Protein AF-0000000075456939 (afdb_homodimer)

Organism: Phanerochaete carnosa (strain HHB-10118-sp) (NCBI:txid650164)

Structure (mmCIF, N/CA/C/O backbone):
data_AF-0000000075456939-model_v1
#
loop_
_entity.id
_entity.type
_entity.pdbx_description
1 polymer 'Uncharacterized protein'
#
loop_
_atom_site.group_PDB
_atom_site.id
_atom_site.type_symbol
_atom_site.label_atom_id
_atom_site.label_alt_id
_atom_site.label_comp_id
_atom_site.label_asym_id
_atom_site.label_entity_id
_atom_site.label_seq_id
_atom_site.pdbx_PDB_ins_code
_atom_site.Cartn_x
_atom_site.Cartn_y
_atom_site.Cartn_z
_atom_site.occupancy
_atom_site.B_iso_or_equiv
_atom_site.auth_seq_id
_atom_site.auth_comp_id
_atom_site.auth_asym_id
_atom_site.auth_atom_id
_atom_site.pdbx_PDB_model_num
ATOM 1 N N . MET A 1 1 ? -38.062 -68.875 -75 1 32.84 1 MET A N 1
ATOM 2 C CA . MET A 1 1 ? -38.188 -68.875 -73.562 1 32.84 1 MET A CA 1
ATOM 3 C C . MET A 1 1 ? -37.281 -67.812 -72.938 1 32.84 1 MET A C 1
ATOM 5 O O . MET A 1 1 ? -36.031 -67.875 -73.062 1 32.84 1 MET A O 1
ATOM 9 N N . MET A 1 2 ? -37.656 -66.5 -73 1 36.53 2 MET A N 1
ATOM 10 C CA . MET A 1 2 ? -37.031 -65.188 -72.688 1 36.53 2 MET A CA 1
ATOM 11 C C . MET A 1 2 ? -36.688 -65.125 -71.188 1 36.53 2 MET A C 1
ATOM 13 O O . MET A 1 2 ? -37.531 -65.312 -70.312 1 36.53 2 MET A O 1
ATOM 17 N N . PHE A 1 3 ? -35.438 -65.562 -70.75 1 39.38 3 PHE A N 1
ATOM 18 C CA . PHE A 1 3 ? -34.812 -65.562 -69.438 1 39.38 3 PHE A CA 1
ATOM 19 C C . PHE A 1 3 ? -34.75 -64.125 -68.812 1 39.38 3 PHE A C 1
ATOM 21 O O . PHE A 1 3 ? -34.188 -63.25 -69.438 1 39.38 3 PHE A O 1
ATOM 28 N N . THR A 1 4 ? -35.812 -63.594 -68.188 1 45.34 4 THR A N 1
ATOM 29 C CA . THR A 1 4 ? -35.969 -62.344 -67.438 1 45.34 4 THR A CA 1
ATOM 30 C C . THR A 1 4 ? -34.906 -62.281 -66.312 1 45.34 4 THR A C 1
ATOM 32 O O . THR A 1 4 ? -34.875 -63.156 -65.438 1 45.34 4 THR A O 1
ATOM 35 N N . LYS A 1 5 ? -33.719 -61.625 -66.5 1 43.25 5 LYS A N 1
ATOM 36 C CA . LYS A 1 5 ? -32.625 -61.344 -65.562 1 43.25 5 LYS A CA 1
ATOM 37 C C . LYS A 1 5 ? -33.094 -60.5 -64.375 1 43.25 5 LYS A C 1
ATOM 39 O O . LYS A 1 5 ? -33.656 -59.406 -64.562 1 43.25 5 LYS A O 1
ATOM 44 N N . ALA A 1 6 ? -33.625 -61.094 -63.281 1 40.34 6 ALA A N 1
ATOM 45 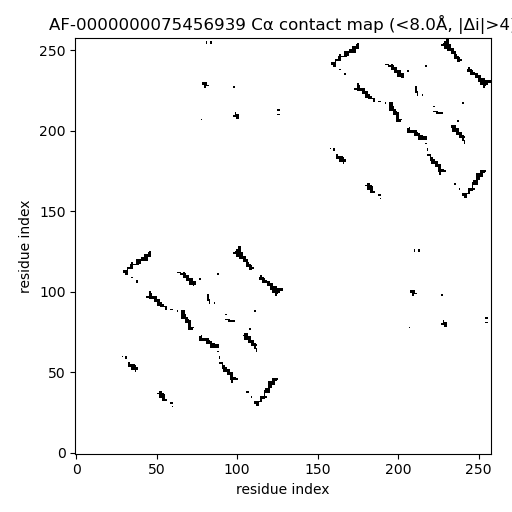C CA . ALA A 1 6 ? -33.969 -60.406 -62.031 1 40.34 6 ALA A CA 1
ATOM 46 C C . ALA A 1 6 ? -32.75 -59.688 -61.438 1 40.34 6 ALA A C 1
ATOM 48 O O . ALA A 1 6 ? -31.719 -60.312 -61.219 1 40.34 6 ALA A O 1
ATOM 49 N N . VAL A 1 7 ? -32.438 -58.406 -61.781 1 40.69 7 VAL A N 1
ATOM 50 C CA . VAL A 1 7 ? -31.391 -57.594 -61.188 1 40.69 7 VAL A CA 1
ATOM 51 C C . VAL A 1 7 ? -31.641 -57.438 -59.688 1 40.69 7 VAL A C 1
ATOM 53 O O . VAL A 1 7 ? -32.719 -57 -59.25 1 40.69 7 VAL A O 1
ATOM 56 N N . ALA A 1 8 ? -31.141 -58.375 -58.812 1 39.81 8 ALA A N 1
ATOM 57 C CA . ALA A 1 8 ? -31.203 -58.281 -57.344 1 39.81 8 ALA A CA 1
ATOM 58 C C . ALA A 1 8 ? -30.531 -57 -56.844 1 39.81 8 ALA A C 1
ATOM 60 O O . ALA A 1 8 ? -29.375 -56.719 -57.188 1 39.81 8 ALA A O 1
ATOM 61 N N . ALA A 1 9 ? -31.281 -55.844 -56.719 1 41.09 9 ALA A N 1
ATOM 62 C CA . ALA A 1 9 ? -30.797 -54.594 -56.125 1 41.09 9 ALA A CA 1
ATOM 63 C C . ALA A 1 9 ? -30.234 -54.844 -54.719 1 41.09 9 ALA A C 1
ATOM 65 O O . ALA A 1 9 ? -30.922 -55.406 -53.875 1 41.09 9 ALA A O 1
ATOM 66 N N . LEU A 1 10 ? -28.922 -55.062 -54.625 1 40.72 10 LEU A N 1
ATOM 67 C CA . LEU A 1 10 ? -28.219 -55.125 -53.344 1 40.72 10 LEU A CA 1
ATOM 68 C C . LEU A 1 10 ? -28.422 -53.844 -52.562 1 40.72 10 LEU A C 1
ATOM 70 O O . LEU A 1 10 ? -28.078 -52.75 -53.062 1 40.72 10 LEU A O 1
ATOM 74 N N . PHE A 1 11 ? -29.469 -53.719 -51.688 1 42.75 11 PHE A N 1
ATOM 75 C CA . PHE A 1 11 ? -29.656 -52.594 -50.75 1 42.75 11 PHE A CA 1
ATOM 76 C C . PHE A 1 11 ? -28.469 -52.5 -49.812 1 42.75 11 PHE A C 1
ATOM 78 O O . PHE A 1 11 ? -28.156 -53.438 -49.094 1 42.75 11 PHE A O 1
ATOM 85 N N . LEU A 1 12 ? -27.406 -51.781 -50.156 1 48.34 12 LEU A N 1
ATOM 86 C CA . LEU A 1 12 ? -26.344 -51.438 -49.219 1 48.34 12 LEU A CA 1
ATOM 87 C C . LEU A 1 12 ? -26.906 -50.625 -48.062 1 48.34 12 LEU A C 1
ATOM 89 O O . LEU A 1 12 ? -27.469 -49.531 -48.25 1 48.34 12 LEU A O 1
ATOM 93 N N . SER A 1 13 ? -27.359 -51.188 -46.938 1 45.66 13 SER A N 1
ATOM 94 C CA . SER A 1 13 ? -27.719 -50.5 -45.688 1 45.66 13 SER A CA 1
ATOM 95 C C . SER A 1 13 ? -26.531 -49.688 -45.156 1 45.66 13 SER A C 1
ATOM 97 O O . SER A 1 13 ? -25.438 -50.219 -45 1 45.66 13 SER A O 1
ATOM 99 N N . ALA A 1 14 ? -26.469 -48.375 -45.5 1 49.97 14 ALA A N 1
ATOM 100 C CA . ALA A 1 14 ? -25.531 -47.469 -44.844 1 49.97 14 ALA A CA 1
ATOM 101 C C . ALA A 1 14 ? -25.672 -47.5 -43.344 1 49.97 14 ALA A C 1
ATOM 103 O O . ALA A 1 14 ? -26.734 -47.219 -42.781 1 49.97 14 ALA A O 1
ATOM 104 N N . LEU A 1 15 ? -24.859 -48.344 -42.656 1 48.66 15 LEU A N 1
ATOM 105 C CA . LEU A 1 15 ? -24.734 -48.281 -41.219 1 48.66 15 LEU A CA 1
ATOM 106 C C . LEU A 1 15 ? -24.328 -46.875 -40.781 1 48.66 15 LEU A C 1
ATOM 108 O O . LEU A 1 15 ? -23.266 -46.375 -41.188 1 48.66 15 LEU A O 1
ATOM 112 N N . ALA A 1 16 ? -25.281 -46 -40.375 1 53.16 16 ALA A N 1
ATOM 113 C CA . ALA A 1 16 ? -25 -44.75 -39.688 1 53.16 16 ALA A CA 1
ATOM 114 C C . ALA A 1 16 ? -24.062 -45 -38.5 1 53.16 16 ALA A C 1
ATOM 116 O O . ALA A 1 16 ? -24.422 -45.688 -37.562 1 53.16 16 ALA A O 1
ATOM 117 N N . GLN A 1 17 ? -22.719 -44.938 -38.719 1 53.34 17 GLN A N 1
ATOM 118 C CA . GLN A 1 17 ? -21.828 -44.906 -37.562 1 53.34 17 GLN A CA 1
ATOM 119 C C . GLN A 1 17 ? -22.125 -43.719 -36.656 1 53.34 17 GLN A C 1
ATOM 121 O O . GLN A 1 17 ? -22.078 -42.562 -37.094 1 53.34 17 GLN A O 1
ATOM 126 N N . THR A 1 18 ? -23.016 -43.781 -35.688 1 56.06 18 THR A N 1
ATOM 127 C CA . THR A 1 18 ? -23.062 -42.781 -34.625 1 56.06 18 THR A CA 1
ATOM 128 C C . THR A 1 18 ? -21.672 -42.594 -34 1 56.06 18 THR A C 1
ATOM 130 O O . THR A 1 18 ? -21.125 -43.531 -33.406 1 56.06 18 THR A O 1
ATOM 133 N N . GLY A 1 19 ? -20.875 -41.812 -34.625 1 53.62 19 GLY A N 1
ATOM 134 C CA . GLY A 1 19 ? -19.672 -41.438 -33.906 1 53.62 19 GLY A CA 1
ATOM 135 C C . GLY A 1 19 ? -19.938 -40.969 -32.5 1 53.62 19 GLY A C 1
ATOM 136 O O . GLY A 1 19 ? -20.672 -40.031 -32.25 1 53.62 19 GLY A O 1
ATOM 137 N N . MET A 1 20 ? -19.938 -41.906 -31.531 1 52.22 20 MET A N 1
ATOM 138 C CA . MET A 1 20 ? -19.828 -41.406 -30.156 1 52.22 20 MET A CA 1
ATOM 139 C C . MET A 1 20 ? -18.703 -40.406 -30.031 1 52.22 20 MET A C 1
ATOM 141 O O . MET A 1 20 ? -17.547 -40.719 -30.266 1 52.22 20 MET A O 1
ATOM 145 N N . THR A 1 21 ? -19.031 -39.156 -30.156 1 59.66 21 THR A N 1
ATOM 146 C CA . THR A 1 21 ? -18.062 -38.156 -29.75 1 59.66 21 THR A CA 1
ATOM 147 C C . THR A 1 21 ? -17.531 -38.438 -28.344 1 59.66 21 THR A C 1
ATOM 149 O O . THR A 1 21 ? -18.297 -38.531 -27.391 1 59.66 21 THR A O 1
ATOM 152 N N . TYR A 1 22 ? -16.469 -39.188 -28.203 1 49.81 22 TYR A N 1
ATOM 153 C CA . TYR A 1 22 ? -15.75 -39.188 -26.938 1 49.81 22 TYR A CA 1
ATOM 154 C C . TYR A 1 22 ? -15.648 -37.75 -26.391 1 49.81 22 TYR A C 1
ATOM 156 O O . TYR A 1 22 ? -15.039 -36.875 -27.016 1 49.81 22 TYR A O 1
ATOM 164 N N . ALA A 1 23 ? -16.594 -37.344 -25.625 1 52.75 23 ALA A N 1
ATOM 165 C CA . ALA A 1 23 ? -16.297 -36.125 -24.844 1 52.75 23 ALA A CA 1
ATOM 166 C C . ALA A 1 23 ? -14.906 -36.188 -24.234 1 52.75 23 ALA A C 1
ATOM 168 O O . ALA A 1 23 ? -14.57 -37.156 -23.531 1 52.75 23 ALA A O 1
ATOM 169 N N . ALA A 1 24 ? -13.938 -35.562 -24.812 1 53.34 24 ALA A N 1
ATOM 170 C CA . ALA A 1 24 ? -12.664 -35.438 -24.109 1 53.34 24 ALA A CA 1
ATOM 171 C C . ALA A 1 24 ? -12.883 -35.188 -22.609 1 53.34 24 ALA A C 1
ATOM 173 O O . ALA A 1 24 ? -13.805 -34.469 -22.234 1 53.34 24 ALA A O 1
ATOM 174 N N . PRO A 1 25 ? -12.516 -36.031 -21.688 1 47.56 25 PRO A N 1
ATOM 175 C CA . PRO A 1 25 ? -12.703 -35.75 -20.266 1 47.56 25 PRO A CA 1
ATOM 176 C C . PRO A 1 25 ? -12.516 -34.281 -19.922 1 47.56 25 PRO A C 1
ATOM 178 O O . PRO A 1 25 ? -11.688 -33.594 -20.547 1 47.56 25 PRO A O 1
ATOM 181 N N . LEU A 1 26 ? -13.578 -33.562 -19.594 1 46.75 26 LEU A N 1
ATOM 182 C CA . LEU A 1 26 ? -13.367 -32.25 -18.969 1 46.75 26 LEU A CA 1
ATOM 183 C C . LEU A 1 26 ? -12.031 -32.219 -18.234 1 46.75 26 LEU A C 1
ATOM 185 O O . LEU A 1 26 ? -11.812 -33 -17.297 1 46.75 26 LEU A O 1
ATOM 189 N N . GLU A 1 27 ? -10.969 -32.094 -18.875 1 47.62 27 GLU A N 1
ATOM 190 C CA . GLU A 1 27 ? -9.719 -31.922 -18.141 1 47.62 27 GLU A CA 1
ATOM 191 C C . GLU A 1 27 ? -9.953 -31.219 -16.812 1 47.62 27 GLU A C 1
ATOM 193 O O . GLU A 1 27 ? -10.672 -30.219 -16.75 1 47.62 27 GLU A O 1
ATOM 198 N N . LYS A 1 28 ? -10.32 -31.859 -15.719 1 48.34 28 LYS A N 1
ATOM 199 C CA . LYS A 1 28 ? -10.328 -31.297 -14.375 1 48.34 28 LYS A CA 1
ATOM 200 C C . LYS A 1 28 ? -9.383 -30.109 -14.258 1 48.34 28 LYS A C 1
ATOM 202 O O . LYS A 1 28 ? -8.18 -30.234 -14.508 1 48.34 28 LYS A O 1
ATOM 207 N N . ARG A 1 29 ? -9.719 -29 -14.711 1 51.97 29 ARG A N 1
ATOM 208 C CA . ARG A 1 29 ? -8.82 -27.875 -14.484 1 51.97 29 ARG A CA 1
ATOM 209 C C . ARG A 1 29 ? -8.266 -27.891 -13.062 1 51.97 29 ARG A C 1
ATOM 211 O O . ARG A 1 29 ? -9.023 -27.797 -12.094 1 51.97 29 ARG A O 1
ATOM 218 N N . ASP A 1 30 ? -7.188 -28.641 -12.766 1 58.31 30 ASP A N 1
ATOM 219 C CA . ASP A 1 30 ? -6.512 -28.797 -11.477 1 58.31 30 ASP A CA 1
ATOM 220 C C . ASP A 1 30 ? -6.246 -27.438 -10.828 1 58.31 30 ASP A C 1
ATOM 222 O O . ASP A 1 30 ? -5.66 -26.547 -11.453 1 58.31 30 ASP A O 1
ATOM 226 N N . VAL A 1 31 ? -7.062 -27.062 -9.922 1 70.69 31 VAL A N 1
ATOM 227 C CA . VAL A 1 31 ? -6.859 -25.875 -9.094 1 70.69 31 VAL A CA 1
ATOM 228 C C . VAL A 1 31 ? -5.449 -25.891 -8.508 1 70.69 31 VAL A C 1
ATOM 230 O O . VAL A 1 31 ? -5.078 -26.828 -7.801 1 70.69 31 VAL A O 1
ATOM 233 N N . TYR A 1 32 ? -4.605 -25.219 -9.055 1 81.69 32 TYR A N 1
ATOM 234 C CA . TYR A 1 32 ? -3.238 -25.094 -8.562 1 81.69 32 TYR A CA 1
ATOM 235 C C . TYR A 1 32 ? -3.121 -23.938 -7.574 1 81.69 32 TYR A C 1
ATOM 237 O O . TYR A 1 32 ? -3.213 -22.766 -7.965 1 81.69 32 TYR A O 1
ATOM 245 N N . SER A 1 33 ? -3.035 -24.156 -6.234 1 87.25 33 SER A N 1
ATOM 246 C CA . SER A 1 33 ? -2.877 -23.219 -5.137 1 87.25 33 SER A CA 1
ATOM 247 C C . SER A 1 33 ? -1.684 -23.578 -4.262 1 87.25 33 SER A C 1
ATOM 249 O O . SER A 1 33 ? -1.855 -24.047 -3.133 1 87.25 33 SER A O 1
ATOM 251 N N . PRO A 1 34 ? -0.527 -23.266 -4.746 1 91.69 34 PRO A N 1
ATOM 252 C CA . PRO A 1 34 ? 0.671 -23.688 -4.016 1 91.69 34 PRO A CA 1
ATOM 253 C C . PRO A 1 34 ? 0.846 -22.938 -2.693 1 91.69 34 PRO A C 1
ATOM 255 O O . PRO A 1 34 ? 0.579 -21.734 -2.617 1 91.69 34 PRO A O 1
ATOM 258 N N . PRO A 1 35 ? 1.327 -23.641 -1.644 1 95.44 35 PRO A N 1
ATOM 259 C CA . PRO A 1 35 ? 1.596 -22.953 -0.379 1 95.44 35 PRO A CA 1
ATOM 260 C C . PRO A 1 35 ? 2.766 -21.984 -0.476 1 95.44 35 PRO A C 1
ATOM 262 O O . PRO A 1 35 ? 3.781 -22.281 -1.105 1 95.44 35 PRO A O 1
ATOM 265 N N . VAL A 1 36 ? 2.596 -20.844 0.16 1 98.25 36 VAL A N 1
ATOM 266 C CA . VAL A 1 36 ? 3.68 -19.875 0.253 1 98.25 36 VAL A CA 1
ATOM 267 C C . VAL A 1 36 ? 4.68 -20.312 1.321 1 98.25 36 VAL A C 1
ATOM 269 O O . VAL A 1 36 ? 4.293 -20.609 2.455 1 98.25 36 VAL A O 1
ATOM 272 N N . LEU A 1 37 ? 5.938 -20.375 0.908 1 98.62 37 LEU A N 1
ATOM 273 C CA . LEU A 1 37 ? 6.992 -20.828 1.811 1 98.62 37 LEU A CA 1
ATOM 274 C C . LEU A 1 37 ? 7.652 -19.656 2.514 1 98.62 37 LEU A C 1
ATOM 276 O O . LEU A 1 37 ? 8.031 -19.75 3.682 1 98.62 37 LEU A O 1
ATOM 280 N N . TYR A 1 38 ? 7.859 -18.594 1.766 1 98.75 38 TYR A N 1
ATOM 281 C CA . TYR A 1 38 ? 8.469 -17.359 2.248 1 98.75 38 TYR A CA 1
ATOM 282 C C . TYR A 1 38 ? 7.719 -16.141 1.723 1 98.75 38 TYR A C 1
ATOM 284 O O . TYR A 1 38 ? 7.41 -16.062 0.531 1 98.75 38 TYR A O 1
ATOM 292 N N . PRO A 1 39 ? 7.504 -15.188 2.629 1 98.88 39 PRO A N 1
ATOM 293 C CA . PRO A 1 39 ? 7.883 -14.984 4.031 1 98.88 39 PRO A CA 1
ATOM 294 C C . PRO A 1 39 ? 7.113 -15.898 4.984 1 98.88 39 PRO A C 1
ATOM 296 O O . PRO A 1 39 ? 6.105 -16.5 4.594 1 98.88 39 PRO A O 1
ATOM 299 N N . HIS A 1 40 ? 7.613 -16.047 6.211 1 98.81 40 HIS A N 1
ATOM 300 C CA . HIS A 1 40 ? 7 -16.875 7.242 1 98.81 40 HIS A CA 1
ATOM 301 C C . HIS A 1 40 ? 7.141 -16.234 8.617 1 98.81 40 HIS A C 1
ATOM 303 O O . HIS A 1 40 ? 7.754 -15.172 8.758 1 98.81 40 HIS A O 1
ATOM 309 N N . THR A 1 41 ? 6.48 -16.859 9.562 1 98.69 41 THR A N 1
ATOM 310 C CA . THR A 1 41 ? 6.566 -16.359 10.93 1 98.69 41 THR A CA 1
ATOM 311 C C . THR A 1 41 ? 8.016 -16.125 11.328 1 98.69 41 THR A C 1
ATOM 313 O O . THR A 1 41 ? 8.883 -16.984 11.078 1 98.69 41 THR A O 1
ATOM 316 N N . GLY A 1 42 ? 8.305 -15.016 11.875 1 98.75 42 GLY A N 1
ATOM 317 C CA . GLY A 1 42 ? 9.648 -14.648 12.297 1 98.75 42 GLY A CA 1
ATOM 318 C C . GLY A 1 42 ? 10.375 -13.781 11.281 1 98.75 42 GLY A C 1
ATOM 319 O O . GLY A 1 42 ? 11.383 -13.148 11.602 1 98.75 42 GLY A O 1
ATOM 320 N N . THR A 1 43 ? 9.898 -13.734 10.062 1 98.88 43 THR A N 1
ATOM 321 C CA . THR A 1 43 ? 10.484 -12.875 9.039 1 98.88 43 THR A CA 1
ATOM 322 C C . THR A 1 43 ? 10.25 -11.406 9.375 1 98.88 43 THR A C 1
ATOM 324 O O . THR A 1 43 ? 9.172 -11.031 9.828 1 98.88 43 THR A O 1
ATOM 327 N N . VAL A 1 44 ? 11.312 -10.609 9.148 1 98.94 44 VAL A N 1
ATOM 328 C CA . VAL A 1 44 ? 11.211 -9.156 9.273 1 98.94 44 VAL A CA 1
ATOM 329 C C . VAL A 1 44 ? 11.641 -8.492 7.961 1 98.94 44 VAL A C 1
ATOM 331 O O .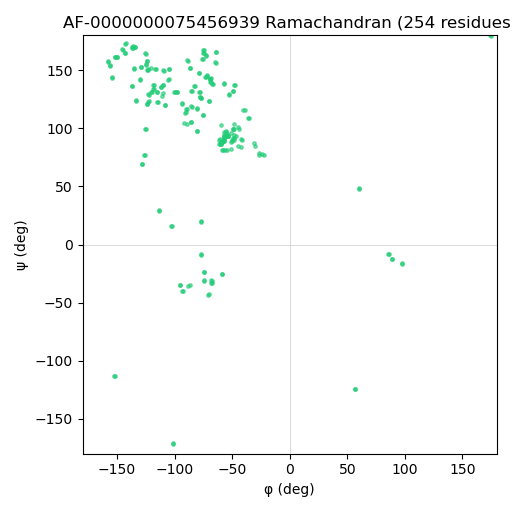 VAL A 1 44 ? 12.758 -8.711 7.488 1 98.94 44 VAL A O 1
ATOM 334 N N . TRP A 1 45 ? 10.75 -7.754 7.387 1 98.94 45 TRP A N 1
ATOM 335 C CA . TRP A 1 45 ? 11.031 -6.941 6.207 1 98.94 45 TRP A CA 1
ATOM 336 C C . TRP A 1 45 ? 11.133 -5.465 6.57 1 98.94 45 TRP A C 1
ATOM 338 O O . TRP A 1 45 ? 10.508 -5.016 7.535 1 98.94 45 TRP A O 1
ATOM 348 N N . TYR A 1 46 ? 11.938 -4.758 5.793 1 98.88 46 TYR A N 1
ATOM 349 C CA . TYR A 1 46 ? 12.039 -3.309 5.914 1 98.88 46 TYR A CA 1
ATOM 350 C C . TYR A 1 46 ? 11.602 -2.623 4.625 1 98.88 46 TYR A C 1
ATOM 352 O O . TYR A 1 46 ? 11.938 -3.074 3.527 1 98.88 46 TYR A O 1
ATOM 360 N N . SER A 1 47 ? 10.844 -1.559 4.762 1 98.5 47 SER A N 1
ATOM 361 C CA . SER A 1 47 ? 10.406 -0.81 3.59 1 98.5 47 SER A CA 1
ATOM 362 C C . SER A 1 47 ? 11.57 -0.522 2.65 1 98.5 47 SER A C 1
ATOM 364 O O . SER A 1 47 ? 12.656 -0.155 3.098 1 98.5 47 SER A O 1
ATOM 366 N N . GLY A 1 48 ? 11.312 -0.684 1.392 1 98.12 48 GLY A N 1
ATOM 367 C CA . GLY A 1 48 ? 12.305 -0.356 0.377 1 98.12 48 GLY A CA 1
ATOM 368 C C . GLY A 1 48 ? 13.227 -1.513 0.052 1 98.12 48 GLY A C 1
ATOM 369 O O . GLY A 1 48 ? 13.93 -1.488 -0.962 1 98.12 48 GLY A O 1
ATOM 370 N N . GLN A 1 49 ? 13.219 -2.543 0.853 1 98.56 49 GLN A N 1
ATOM 371 C CA . GLN A 1 49 ? 14.016 -3.73 0.578 1 98.56 49 GLN A CA 1
ATOM 372 C C . GLN A 1 49 ? 13.391 -4.574 -0.527 1 98.56 49 GLN A C 1
ATOM 374 O O . GLN A 1 49 ? 12.203 -4.445 -0.816 1 98.56 49 GLN A O 1
ATOM 379 N N . THR A 1 50 ? 14.336 -5.41 -1.086 1 98.81 50 THR A N 1
ATOM 380 C CA . THR A 1 50 ? 13.859 -6.406 -2.039 1 98.81 50 THR A CA 1
ATOM 381 C C . THR A 1 50 ? 14 -7.816 -1.468 1 98.81 50 THR A C 1
ATOM 383 O O . THR A 1 50 ? 15.008 -8.133 -0.833 1 98.81 50 THR A O 1
ATOM 386 N N . HIS A 1 51 ? 12.977 -8.594 -1.646 1 98.88 51 HIS A N 1
ATOM 387 C CA . HIS A 1 51 ? 12.969 -9.984 -1.207 1 98.88 51 HIS A CA 1
ATOM 388 C C . HIS A 1 51 ? 12.391 -10.898 -2.281 1 98.88 51 HIS A C 1
ATOM 390 O O . HIS A 1 51 ? 11.57 -10.469 -3.094 1 98.88 51 HIS A O 1
ATOM 396 N N . ASN A 1 52 ? 12.852 -12.141 -2.275 1 98.88 52 ASN A N 1
ATOM 397 C CA . ASN A 1 52 ? 12.203 -13.172 -3.076 1 98.88 52 ASN A CA 1
ATOM 398 C C . ASN A 1 52 ? 11.094 -13.875 -2.293 1 98.88 52 ASN A C 1
ATOM 400 O O . ASN A 1 52 ? 11.367 -14.516 -1.274 1 98.88 52 ASN A O 1
ATOM 404 N N . VAL A 1 53 ? 9.922 -13.727 -2.775 1 98.88 53 VAL A N 1
ATOM 405 C CA . VAL A 1 53 ? 8.836 -14.57 -2.295 1 98.88 53 VAL A CA 1
ATOM 406 C C . VAL A 1 53 ? 8.93 -15.953 -2.938 1 98.88 53 VAL A C 1
ATOM 408 O O . VAL A 1 53 ? 9.125 -16.078 -4.148 1 98.88 53 VAL A O 1
ATOM 411 N N . THR A 1 54 ? 8.828 -16.938 -2.072 1 98.75 54 THR A N 1
ATOM 412 C CA . THR A 1 54 ? 8.93 -18.297 -2.598 1 98.75 54 THR A CA 1
ATOM 413 C C . THR A 1 54 ? 7.695 -19.109 -2.229 1 98.75 54 THR A C 1
ATOM 415 O O . THR A 1 54 ? 7.082 -18.891 -1.186 1 98.75 54 THR A O 1
ATOM 418 N N . TRP A 1 55 ? 7.328 -20.078 -3.053 1 97.19 55 TRP A N 1
ATOM 419 C CA . TRP A 1 55 ? 6.238 -21.031 -2.814 1 97.19 55 TRP A CA 1
ATOM 420 C C . TRP A 1 55 ? 6.59 -22.406 -3.346 1 97.19 55 TRP A C 1
ATOM 422 O O . TRP A 1 55 ? 7.559 -22.562 -4.094 1 97.19 55 TRP A O 1
ATOM 432 N N . ASP A 1 56 ? 5.812 -23.391 -2.91 1 96.44 56 ASP A N 1
ATOM 433 C CA . ASP A 1 56 ? 6.051 -24.781 -3.314 1 96.44 56 ASP A CA 1
ATOM 434 C C . ASP A 1 56 ? 5.586 -25.016 -4.75 1 96.44 56 ASP A C 1
ATOM 436 O O . ASP A 1 56 ? 4.387 -25.016 -5.027 1 96.44 56 ASP A O 1
ATOM 440 N N . ASN A 1 57 ? 6.555 -25.234 -5.594 1 91.62 57 ASN A N 1
ATOM 441 C CA . ASN A 1 57 ? 6.199 -25.484 -6.984 1 91.62 57 ASN A CA 1
ATOM 442 C C . ASN A 1 57 ? 6.535 -26.922 -7.398 1 91.62 57 ASN A C 1
ATOM 444 O O . ASN A 1 57 ? 6.844 -27.172 -8.562 1 91.62 57 ASN A O 1
ATOM 448 N N . SER A 1 58 ? 6.539 -27.859 -6.598 1 91.44 58 SER A N 1
ATOM 449 C CA . SER A 1 58 ? 6.965 -29.234 -6.844 1 91.44 58 SER A CA 1
ATOM 450 C C . SER A 1 58 ? 6.023 -29.938 -7.82 1 91.44 58 SER A C 1
ATOM 452 O O . SER A 1 58 ? 6.438 -30.859 -8.539 1 91.44 58 SER A O 1
ATOM 454 N N . ASN A 1 59 ? 4.668 -29.656 -7.918 1 85.94 59 ASN A N 1
ATOM 455 C CA . ASN A 1 59 ? 3.701 -30.297 -8.805 1 85.94 59 ASN A CA 1
ATOM 456 C C . ASN A 1 59 ? 2.912 -29.25 -9.602 1 85.94 59 ASN A C 1
ATOM 458 O O . ASN A 1 59 ? 1.688 -29.188 -9.492 1 85.94 59 ASN A O 1
ATOM 462 N N . PRO A 1 60 ? 3.764 -28.672 -10.492 1 82.62 60 PRO A N 1
ATOM 463 C CA . PRO A 1 60 ? 3.053 -27.625 -11.219 1 82.62 60 PRO A CA 1
ATOM 464 C C . PRO A 1 60 ? 2.156 -28.172 -12.328 1 82.62 60 PRO A C 1
ATOM 466 O O . PRO A 1 60 ? 2.436 -29.25 -12.875 1 82.62 60 PRO A O 1
ATOM 469 N N . PRO A 1 61 ? 1.037 -27.438 -12.531 1 81.69 61 PRO A N 1
ATOM 470 C CA . PRO A 1 61 ? 0.209 -27.844 -13.672 1 81.69 61 PRO A CA 1
ATOM 471 C C . PRO A 1 61 ? 0.925 -27.656 -15.008 1 81.69 61 PRO A C 1
ATOM 473 O O . PRO A 1 61 ? 1.858 -26.859 -15.109 1 81.69 61 PRO A O 1
ATOM 476 N N . THR A 1 62 ? 0.447 -28.391 -15.922 1 79.81 62 THR A N 1
ATOM 477 C CA . THR A 1 62 ? 1.046 -28.328 -17.25 1 79.81 62 THR A CA 1
ATOM 478 C C . THR A 1 62 ? 0.698 -27 -17.922 1 79.81 62 THR A C 1
ATOM 480 O O . THR A 1 62 ? 1.551 -26.375 -18.562 1 79.81 62 THR A O 1
ATOM 483 N N . SER A 1 63 ? -0.618 -26.609 -17.781 1 75.62 63 SER A N 1
ATOM 484 C CA . SER A 1 63 ? -1.048 -25.359 -18.391 1 75.62 63 SER A CA 1
ATOM 485 C C . SER A 1 63 ? -1.636 -24.406 -17.359 1 75.62 63 SER A C 1
ATOM 487 O O . SER A 1 63 ? -2.342 -24.828 -16.438 1 75.62 63 SER A O 1
ATOM 489 N N . ILE A 1 64 ? -0.988 -23.266 -17.375 1 72.62 64 ILE A N 1
ATOM 490 C CA . ILE A 1 64 ? -1.573 -22.234 -16.547 1 72.62 64 ILE A CA 1
ATOM 491 C C . ILE A 1 64 ? -2.172 -21.141 -17.422 1 72.62 64 ILE A C 1
ATOM 493 O O . ILE A 1 64 ? -1.596 -20.766 -18.438 1 72.62 64 ILE A O 1
ATOM 497 N N . SER A 1 65 ? -3.406 -20.781 -17.125 1 65.81 65 SER A N 1
ATOM 498 C CA . SER A 1 65 ? -4.078 -19.781 -17.938 1 65.81 65 SER A CA 1
ATOM 499 C C . SER A 1 65 ? -3.799 -18.375 -17.422 1 65.81 65 SER A C 1
ATOM 501 O O . SER A 1 65 ? -3.586 -17.438 -18.203 1 65.81 65 SER A O 1
ATOM 503 N N . ASN A 1 66 ? -3.713 -18.281 -16.125 1 73.75 66 ASN A N 1
ATOM 504 C CA . ASN A 1 66 ? -3.688 -16.906 -15.625 1 73.75 66 ASN A CA 1
ATOM 505 C C . ASN A 1 66 ? -2.312 -16.531 -15.07 1 73.75 66 ASN A C 1
ATOM 507 O O . ASN A 1 66 ? -1.666 -17.344 -14.406 1 73.75 66 ASN A O 1
ATOM 511 N N . ARG A 1 67 ? -1.901 -15.266 -15.438 1 87.88 67 ARG A N 1
ATOM 512 C CA . ARG A 1 67 ? -0.704 -14.711 -14.82 1 87.88 67 ARG A CA 1
ATOM 513 C C . ARG A 1 67 ? -0.949 -14.391 -13.344 1 87.88 67 ARG A C 1
ATOM 515 O O . ARG A 1 67 ? -2.07 -14.055 -12.961 1 87.88 67 ARG A O 1
ATOM 522 N N . ALA A 1 68 ? 0.067 -14.648 -12.641 1 94.44 68 ALA A N 1
ATOM 523 C CA . ALA A 1 68 ? -0.041 -14.562 -11.188 1 94.44 68 ALA A CA 1
ATOM 524 C C . ALA A 1 68 ? 0.281 -13.156 -10.688 1 94.44 68 ALA A C 1
ATOM 526 O O . ALA A 1 68 ? 0.891 -12.359 -11.406 1 94.44 68 ALA A O 1
ATOM 527 N N . PHE A 1 69 ? -0.186 -12.844 -9.516 1 97 69 PHE A N 1
ATOM 528 C CA . PHE A 1 69 ? 0.151 -11.602 -8.828 1 97 69 PHE A CA 1
ATOM 529 C C . PHE A 1 69 ? 0.11 -11.797 -7.316 1 97 69 PHE A C 1
ATOM 531 O O . PHE A 1 69 ? -0.401 -12.805 -6.828 1 97 69 PHE A O 1
ATOM 538 N N . ILE A 1 70 ? 0.756 -10.867 -6.621 1 98.25 70 ILE A N 1
ATOM 539 C CA . ILE A 1 70 ? 0.814 -10.898 -5.164 1 98.25 70 ILE A CA 1
ATOM 540 C C . ILE A 1 70 ? 0.25 -9.602 -4.598 1 98.25 70 ILE A C 1
ATOM 542 O O . ILE A 1 70 ? 0.656 -8.508 -5.008 1 98.25 70 ILE A O 1
ATOM 546 N N . LEU A 1 71 ? -0.673 -9.742 -3.666 1 98.69 71 LEU A N 1
ATOM 547 C CA . LEU A 1 71 ? -1.15 -8.617 -2.881 1 98.69 71 LEU A CA 1
ATOM 548 C C . LEU A 1 71 ? -0.667 -8.711 -1.437 1 98.69 71 LEU A C 1
ATOM 550 O O . LEU A 1 71 ? -0.468 -9.812 -0.919 1 98.69 71 LEU A O 1
ATOM 554 N N . LEU A 1 72 ? -0.498 -7.512 -0.888 1 98.88 72 LEU A N 1
ATOM 555 C CA . LEU A 1 72 ? -0.311 -7.453 0.558 1 98.88 72 LEU A CA 1
ATOM 556 C C . LEU A 1 72 ? -1.621 -7.73 1.287 1 98.88 72 LEU A C 1
ATOM 558 O O . LEU A 1 72 ? -2.697 -7.395 0.788 1 98.88 72 LEU A O 1
ATOM 562 N N . ARG A 1 73 ? -1.517 -8.391 2.391 1 98.56 73 ARG A N 1
ATOM 563 C CA . ARG A 1 73 ? -2.652 -8.75 3.23 1 98.56 73 ARG A CA 1
ATOM 564 C C . ARG A 1 73 ? -2.406 -8.359 4.684 1 98.56 73 ARG A C 1
ATOM 566 O O . ARG A 1 73 ? -1.265 -8.367 5.148 1 98.56 73 ARG A O 1
ATOM 573 N N . GLN A 1 74 ? -3.463 -7.91 5.32 1 98.56 74 GLN A N 1
ATOM 574 C CA . GLN A 1 74 ? -3.404 -7.633 6.75 1 98.56 74 GLN A CA 1
ATOM 575 C C . GLN A 1 74 ? -4.617 -8.211 7.473 1 98.56 74 GLN A C 1
ATOM 577 O O . GLN A 1 74 ? -5.758 -7.875 7.148 1 98.56 74 GLN A O 1
ATOM 582 N N . GLY A 1 75 ? -4.293 -9.047 8.484 1 96.25 75 GLY A N 1
ATOM 583 C CA . GLY A 1 75 ? -5.398 -9.781 9.078 1 96.25 75 GLY A CA 1
ATOM 584 C C . GLY A 1 75 ? -6.18 -10.602 8.062 1 96.25 75 GLY A C 1
ATOM 585 O O . GLY A 1 75 ? -5.605 -11.398 7.324 1 96.25 75 GLY A O 1
ATOM 586 N N . ASN A 1 76 ? -7.469 -10.406 7.953 1 94.81 76 ASN A N 1
ATOM 587 C CA . ASN A 1 76 ? -8.305 -11.18 7.035 1 94.81 76 ASN A CA 1
ATOM 588 C C . ASN A 1 76 ? -8.664 -10.367 5.793 1 94.81 76 ASN A C 1
ATOM 590 O O . ASN A 1 76 ? -9.555 -10.75 5.031 1 94.81 76 ASN A O 1
ATOM 594 N N . SER A 1 77 ? -7.938 -9.312 5.598 1 95.5 77 SER A N 1
ATOM 595 C CA . SER A 1 77 ? -8.281 -8.43 4.484 1 95.5 77 SER A CA 1
ATOM 596 C C . SER A 1 77 ? -7.125 -8.32 3.494 1 95.5 77 SER A C 1
ATOM 598 O O . SER A 1 77 ? -5.98 -8.102 3.887 1 95.5 77 SER A O 1
ATOM 600 N N . GLU A 1 78 ? -7.52 -8.5 2.256 1 96.5 78 GLU A N 1
ATOM 601 C CA . GLU A 1 78 ? -6.566 -8.172 1.198 1 96.5 78 GLU A CA 1
ATOM 602 C C . GLU A 1 78 ? -6.477 -6.668 0.98 1 96.5 78 GLU A C 1
ATOM 604 O O . GLU A 1 78 ? -7.496 -5.996 0.812 1 96.5 78 GLU A O 1
ATOM 609 N N . LEU A 1 79 ? -5.289 -6.184 1.055 1 98.44 79 LEU A N 1
ATOM 610 C CA . LEU A 1 79 ? -5.059 -4.777 0.733 1 98.44 79 LEU A CA 1
ATOM 611 C C . LEU A 1 79 ? -4.828 -4.594 -0.763 1 98.44 79 LEU A C 1
ATOM 613 O O . LEU A 1 79 ? -4.34 -5.504 -1.438 1 98.44 79 LEU A O 1
ATOM 617 N N . PRO A 1 80 ? -5.164 -3.42 -1.306 1 98.56 80 PRO A N 1
ATOM 618 C CA . PRO A 1 80 ? -4.969 -3.203 -2.74 1 98.56 80 PRO A CA 1
ATOM 619 C C . PRO A 1 80 ? -3.51 -2.934 -3.104 1 98.56 80 PRO A C 1
ATOM 621 O O . PRO A 1 80 ? -3.227 -2.398 -4.18 1 98.56 80 PRO A O 1
ATOM 624 N N . VAL A 1 81 ? -2.572 -3.281 -2.318 1 98.88 81 VAL A N 1
ATOM 625 C CA . VAL A 1 81 ? -1.143 -3.082 -2.529 1 98.88 81 VAL A CA 1
ATOM 626 C C . VAL A 1 81 ? -0.577 -4.234 -3.357 1 98.88 81 VAL A C 1
ATOM 628 O O . VAL A 1 81 ? -0.618 -5.391 -2.932 1 98.88 81 VAL A O 1
ATOM 631 N N . VAL A 1 82 ? -0.051 -3.896 -4.508 1 98.88 82 VAL A N 1
ATOM 632 C CA . VAL A 1 82 ? 0.504 -4.887 -5.422 1 98.88 82 VAL A CA 1
ATOM 633 C C . VAL A 1 82 ? 2.006 -5.031 -5.184 1 98.88 82 VAL A C 1
ATOM 635 O O . VAL A 1 82 ? 2.756 -4.062 -5.312 1 98.88 82 VAL A O 1
ATOM 638 N N . LEU A 1 83 ? 2.432 -6.25 -4.84 1 98.88 83 LEU A N 1
ATOM 639 C CA . LEU A 1 83 ? 3.855 -6.48 -4.617 1 98.88 83 LEU A CA 1
ATOM 640 C C . LEU A 1 83 ? 4.523 -7.016 -5.875 1 98.88 83 LEU A C 1
ATOM 642 O O . LEU A 1 83 ? 5.711 -6.77 -6.109 1 98.88 83 LEU A O 1
ATOM 646 N N . ALA A 1 84 ? 3.818 -7.793 -6.605 1 98.5 84 ALA A N 1
ATOM 647 C CA . ALA A 1 84 ? 4.27 -8.336 -7.883 1 98.5 84 ALA A CA 1
ATOM 648 C C . ALA A 1 84 ? 3.084 -8.711 -8.766 1 98.5 84 ALA A C 1
ATOM 650 O O . ALA A 1 84 ? 1.992 -8.992 -8.273 1 98.5 84 ALA A O 1
ATOM 651 N N . HIS A 1 85 ? 3.32 -8.695 -10.055 1 97.62 85 HIS A N 1
ATOM 652 C CA . HIS A 1 85 ? 2.264 -9.055 -10.992 1 97.62 85 HIS A CA 1
ATOM 653 C C . HIS A 1 85 ? 2.84 -9.633 -12.281 1 97.62 85 HIS A C 1
ATOM 655 O O . HIS A 1 85 ? 4.055 -9.586 -12.5 1 97.62 85 HIS A O 1
ATOM 661 N N . ASP A 1 86 ? 1.904 -10.336 -12.992 1 96 86 ASP A N 1
ATOM 662 C CA . ASP A 1 86 ? 2.174 -10.781 -14.352 1 96 86 ASP A CA 1
ATOM 663 C C . ASP A 1 86 ? 3.385 -11.719 -14.398 1 96 86 ASP A C 1
ATOM 665 O O . ASP A 1 86 ? 4.277 -11.547 -15.227 1 96 86 ASP A O 1
ATOM 669 N N . PHE A 1 87 ? 3.438 -12.68 -13.539 1 95.88 87 PHE A N 1
ATOM 670 C CA . PHE A 1 87 ? 4.523 -13.656 -13.555 1 95.88 87 PHE A CA 1
ATOM 671 C C . PHE A 1 87 ? 3.977 -15.07 -13.648 1 95.88 87 PHE A C 1
ATOM 673 O O . PHE A 1 87 ? 2.775 -15.289 -13.484 1 95.88 87 PHE A O 1
ATOM 680 N N . ASP A 1 88 ? 4.82 -16.031 -13.992 1 93.06 88 ASP A N 1
ATOM 681 C CA . ASP A 1 88 ? 4.461 -17.438 -14.109 1 93.06 88 ASP A CA 1
ATOM 682 C C . ASP A 1 88 ? 4.426 -18.125 -12.742 1 93.06 88 ASP A C 1
ATOM 684 O O . ASP A 1 88 ? 5.453 -18.219 -12.062 1 93.06 88 ASP A O 1
ATOM 688 N N . LEU A 1 89 ? 3.266 -18.578 -12.391 1 92.94 89 LEU A N 1
ATOM 689 C CA . LEU A 1 89 ? 3.066 -19.219 -11.094 1 92.94 89 LEU A CA 1
ATOM 690 C C . LEU A 1 89 ? 3.975 -20.422 -10.938 1 92.94 89 LEU A C 1
ATOM 692 O O . LEU A 1 89 ? 4.309 -20.812 -9.812 1 92.94 89 LEU A O 1
ATOM 696 N N . ARG A 1 90 ? 4.402 -21.031 -11.945 1 91.44 90 ARG A N 1
ATOM 697 C CA . ARG A 1 90 ? 5.211 -22.25 -11.914 1 91.44 90 ARG A CA 1
ATOM 698 C C . ARG A 1 90 ? 6.66 -21.938 -11.555 1 91.44 90 ARG A C 1
ATOM 700 O O . ARG A 1 90 ? 7.441 -22.844 -11.242 1 91.44 90 ARG A O 1
ATOM 707 N N . ALA A 1 91 ? 6.996 -20.703 -11.523 1 93.69 91 ALA A N 1
ATOM 708 C CA . ALA A 1 91 ? 8.375 -20.281 -11.305 1 93.69 91 ALA A CA 1
ATOM 709 C C . ALA A 1 91 ? 8.836 -20.609 -9.891 1 93.69 91 ALA A C 1
ATOM 711 O O . ALA A 1 91 ? 10.023 -20.828 -9.648 1 93.69 91 ALA A O 1
ATOM 712 N N . GLY A 1 92 ? 7.895 -20.547 -8.969 1 95.56 92 GLY A N 1
ATOM 713 C CA . GLY A 1 92 ? 8.203 -20.891 -7.594 1 95.56 92 GLY A CA 1
ATOM 714 C C . GLY A 1 92 ? 8.773 -19.719 -6.805 1 95.56 92 GLY A C 1
ATOM 715 O O . GLY A 1 92 ? 9 -19.844 -5.598 1 95.56 92 GLY A O 1
ATOM 716 N N . ARG A 1 93 ? 9.055 -18.656 -7.465 1 97.62 93 ARG A N 1
ATOM 717 C CA . ARG A 1 93 ? 9.57 -17.469 -6.781 1 97.62 93 ARG A CA 1
ATOM 718 C C . ARG A 1 93 ? 9.336 -16.219 -7.605 1 97.62 93 ARG A C 1
ATOM 720 O O . ARG A 1 93 ? 9.172 -16.297 -8.828 1 97.62 93 ARG A O 1
ATOM 727 N N . VAL A 1 94 ? 9.312 -15.047 -6.945 1 98.12 94 VAL A N 1
ATOM 728 C CA . VAL A 1 94 ? 9.289 -13.734 -7.574 1 98.12 94 VAL A CA 1
ATOM 729 C C . VAL A 1 94 ? 9.891 -12.695 -6.633 1 98.12 94 VAL A C 1
ATOM 731 O O . VAL A 1 94 ? 9.727 -12.789 -5.41 1 98.12 94 VAL A O 1
ATOM 734 N N . GLU A 1 95 ? 10.602 -11.727 -7.234 1 98.81 95 GLU A N 1
ATOM 735 C CA . GLU A 1 95 ? 11.164 -10.641 -6.445 1 98.81 95 GLU A CA 1
ATOM 736 C C . GLU A 1 95 ? 10.133 -9.547 -6.203 1 98.81 95 GLU A C 1
ATOM 738 O O . GLU A 1 95 ? 9.391 -9.172 -7.113 1 98.81 95 GLU A O 1
ATOM 743 N N . VAL A 1 96 ? 10.109 -9.07 -4.953 1 98.94 96 VAL A N 1
ATOM 744 C CA . VAL A 1 96 ? 9.195 -7.98 -4.613 1 98.94 96 VAL A CA 1
ATOM 745 C C . VAL A 1 96 ? 9.961 -6.867 -3.904 1 98.94 96 VAL A C 1
ATOM 747 O O . VAL A 1 96 ? 11.016 -7.109 -3.311 1 98.94 96 VAL A O 1
ATOM 750 N N . GLU A 1 97 ? 9.438 -5.645 -4.039 1 98.75 97 GLU A N 1
ATOM 751 C CA . GLU A 1 97 ? 9.898 -4.523 -3.225 1 98.75 97 GLU A CA 1
ATOM 752 C C . GLU A 1 97 ? 8.93 -4.25 -2.07 1 98.75 97 GLU A C 1
ATOM 754 O O . GLU A 1 97 ? 7.715 -4.207 -2.268 1 98.75 97 GLU A O 1
ATOM 759 N N . VAL A 1 98 ? 9.523 -4.125 -0.911 1 98.94 98 VAL A N 1
ATOM 760 C CA . VAL A 1 98 ? 8.711 -3.9 0.278 1 98.94 98 VAL A CA 1
ATOM 761 C C . VAL A 1 98 ? 8.109 -2.496 0.238 1 98.94 98 VAL A C 1
ATOM 763 O O . VAL A 1 98 ? 8.836 -1.509 0.096 1 98.94 98 VAL A O 1
ATOM 766 N N . PRO A 1 99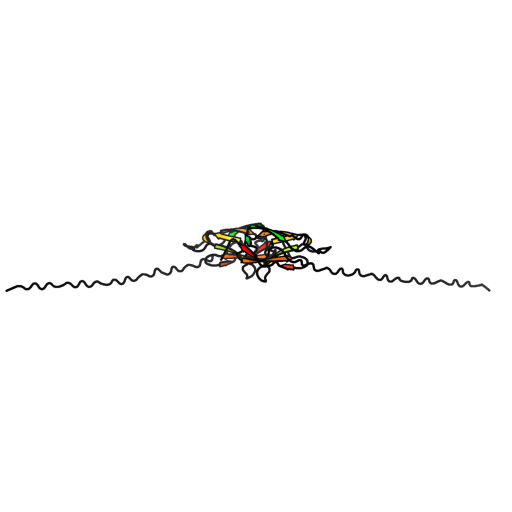 ? 6.824 -2.379 0.313 1 98.88 99 PRO A N 1
ATOM 767 C CA . PRO A 1 99 ? 6.176 -1.068 0.228 1 98.88 99 PRO A CA 1
ATOM 768 C C . PRO A 1 99 ? 6.336 -0.246 1.505 1 98.88 99 PRO A C 1
ATOM 770 O O . PRO A 1 99 ? 6.723 -0.784 2.545 1 98.88 99 PRO A O 1
ATOM 773 N N . ASP A 1 100 ? 6.047 1.057 1.358 1 98.81 100 ASP A N 1
ATOM 774 C CA . ASP A 1 100 ? 5.973 1.923 2.531 1 98.81 100 ASP A CA 1
ATOM 775 C C . ASP A 1 100 ? 4.621 1.78 3.23 1 98.81 100 ASP A C 1
ATOM 777 O O . ASP A 1 100 ? 3.627 2.369 2.799 1 98.81 100 ASP A O 1
ATOM 781 N N . VAL A 1 101 ? 4.617 0.945 4.301 1 98.88 101 VAL A N 1
ATOM 782 C CA . VAL A 1 101 ? 3.426 0.754 5.117 1 98.88 101 VAL A CA 1
ATOM 783 C C . VAL A 1 101 ? 3.74 1.076 6.574 1 98.88 101 VAL A C 1
ATOM 785 O O . VAL A 1 101 ? 4.906 1.126 6.969 1 98.88 101 VAL A O 1
ATOM 788 N N . ILE A 1 102 ? 2.65 1.381 7.293 1 98.56 102 ILE A N 1
ATOM 789 C CA . ILE A 1 102 ? 2.832 1.508 8.734 1 98.56 102 ILE A CA 1
ATOM 790 C C . ILE A 1 102 ? 3.422 0.217 9.297 1 98.56 102 ILE A C 1
ATOM 792 O O . ILE A 1 102 ? 3.016 -0.88 8.906 1 98.56 102 ILE A O 1
ATOM 796 N N . THR A 1 103 ? 4.383 0.391 10.219 1 98.88 103 THR A N 1
ATOM 797 C CA . THR A 1 103 ? 4.965 -0.787 10.852 1 98.88 103 THR A CA 1
ATOM 798 C C . THR A 1 103 ? 3.877 -1.685 11.438 1 98.88 103 THR A C 1
ATOM 800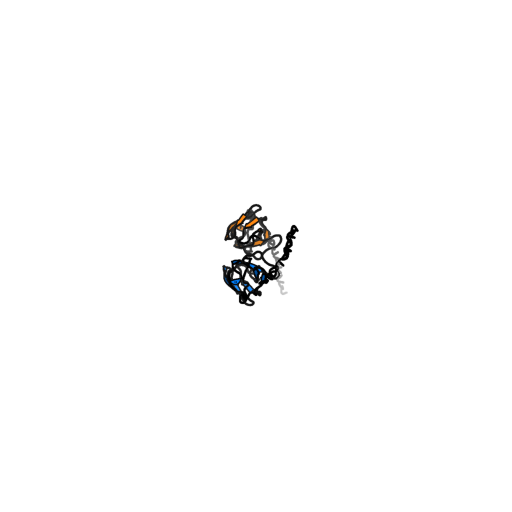 O O . THR A 1 103 ? 2.967 -1.205 12.109 1 98.88 103 THR A O 1
ATOM 803 N N . GLY A 1 104 ? 3.934 -3.023 11.094 1 98.75 104 GLY A N 1
ATOM 804 C CA . GLY A 1 104 ? 2.924 -3.938 11.602 1 98.75 104 GLY A CA 1
ATOM 805 C C . GLY A 1 104 ? 3.035 -5.336 11.023 1 98.75 104 GLY A C 1
ATOM 806 O O . GLY A 1 104 ? 3.951 -5.617 10.242 1 98.75 104 GLY A O 1
ATOM 807 N N . ASN A 1 105 ? 2.119 -6.219 11.469 1 98.81 105 ASN A N 1
ATOM 808 C CA . ASN A 1 105 ? 2.064 -7.59 10.969 1 98.81 105 ASN A CA 1
ATOM 809 C C . ASN A 1 105 ? 1.235 -7.684 9.688 1 98.81 105 ASN A C 1
ATOM 811 O O . ASN A 1 105 ? 0.137 -7.129 9.617 1 98.81 105 ASN A O 1
ATOM 815 N N . PHE A 1 106 ? 1.855 -8.375 8.766 1 98.88 106 PHE A N 1
ATOM 816 C CA . PHE A 1 106 ? 1.234 -8.562 7.461 1 98.88 106 PHE A CA 1
ATOM 817 C C . PHE A 1 106 ? 1.395 -10 6.992 1 98.88 106 PHE A C 1
ATOM 819 O O . PHE A 1 106 ? 2.119 -10.789 7.609 1 98.88 106 PHE A O 1
ATOM 826 N N . SER A 1 107 ? 0.705 -10.359 5.941 1 98.88 107 SER A N 1
ATOM 827 C CA . SER A 1 107 ? 0.922 -11.523 5.086 1 98.88 107 SER A CA 1
ATOM 828 C C . SER A 1 107 ? 0.834 -11.156 3.611 1 98.88 107 SER A C 1
ATOM 830 O O . SER A 1 107 ? 0.584 -9.992 3.27 1 98.88 107 SER A O 1
ATOM 832 N N . ILE A 1 108 ? 1.221 -12.102 2.781 1 98.81 108 ILE A N 1
ATOM 833 C CA . ILE A 1 108 ? 1.002 -11.906 1.353 1 98.81 108 ILE A CA 1
ATOM 834 C C . ILE A 1 108 ? 0.032 -12.961 0.828 1 98.81 108 ILE A C 1
ATOM 836 O O . ILE A 1 108 ? -0.072 -14.055 1.393 1 98.81 108 ILE A O 1
ATOM 840 N N . VAL A 1 109 ? -0.701 -12.609 -0.193 1 98.25 109 VAL A N 1
ATOM 841 C CA . VAL A 1 109 ? -1.543 -13.57 -0.897 1 98.25 109 VAL A CA 1
ATOM 842 C C . VAL A 1 109 ? -1.039 -13.75 -2.326 1 98.25 109 VAL A C 1
ATOM 844 O O . VAL A 1 109 ? -0.794 -12.766 -3.033 1 98.25 109 VAL A O 1
ATOM 847 N N . LEU A 1 110 ? -0.735 -14.961 -2.637 1 96.81 110 LEU A N 1
ATOM 848 C CA . LEU A 1 110 ? -0.322 -15.383 -3.973 1 96.81 110 LEU A CA 1
ATOM 849 C C . LEU A 1 110 ? -1.526 -15.805 -4.805 1 96.81 110 LEU A C 1
ATOM 851 O O . LEU A 1 110 ? -2.176 -16.812 -4.504 1 96.81 110 LEU A O 1
ATOM 855 N N . PHE A 1 111 ? -1.772 -14.945 -5.902 1 93.56 111 PHE A N 1
ATOM 856 C CA . PHE A 1 111 ? -2.912 -15.234 -6.766 1 93.56 111 PHE A CA 1
ATOM 857 C C . PHE A 1 111 ? -2.455 -15.82 -8.094 1 93.56 111 PHE A C 1
ATOM 859 O O . PHE A 1 111 ? -1.443 -15.391 -8.656 1 93.56 111 PHE A O 1
ATOM 866 N N . GLY A 1 112 ? -3.254 -16.75 -8.516 1 87.69 112 GLY A N 1
ATOM 867 C CA . GLY A 1 112 ? -3.232 -17.328 -9.844 1 87.69 112 GLY A CA 1
ATOM 868 C C . GLY A 1 112 ? -4.586 -17.844 -10.289 1 87.69 112 GLY A C 1
ATOM 869 O O . GLY A 1 112 ? -5.551 -17.078 -10.383 1 87.69 112 GLY A O 1
ATOM 870 N N . ASP A 1 113 ? -4.699 -19.156 -10.445 1 74.44 113 ASP A N 1
ATOM 871 C CA . ASP A 1 113 ? -6.016 -19.766 -10.625 1 74.44 113 ASP A CA 1
ATOM 872 C C . ASP A 1 113 ? -6.785 -19.812 -9.305 1 74.44 113 ASP A C 1
ATOM 874 O O . ASP A 1 113 ? -8.008 -19.672 -9.289 1 74.44 113 ASP A O 1
ATOM 878 N N . SER A 1 114 ? -5.984 -19.922 -8.32 1 77.31 114 SER A N 1
ATOM 879 C CA . SER A 1 114 ? -6.434 -19.828 -6.938 1 77.31 114 SER A CA 1
ATOM 880 C C . SER A 1 114 ? -5.477 -18.969 -6.105 1 77.31 114 SER A C 1
ATOM 882 O O . SER A 1 114 ? -4.496 -18.438 -6.629 1 77.31 114 SER A O 1
ATOM 884 N N . GLY A 1 115 ? -5.941 -18.672 -4.84 1 83.81 115 GLY A N 1
ATOM 885 C CA . GLY A 1 115 ? -5.125 -17.859 -3.959 1 83.81 115 GLY A CA 1
ATOM 886 C C . GLY A 1 115 ? -4.723 -18.562 -2.682 1 83.81 115 GLY A C 1
ATOM 887 O O . GLY A 1 115 ? -5.508 -19.344 -2.119 1 83.81 115 GLY A O 1
ATOM 888 N N . ASN A 1 116 ? -3.418 -18.469 -2.305 1 93.44 116 ASN A N 1
ATOM 889 C CA . ASN A 1 116 ? -2.91 -18.875 -0.998 1 93.44 116 ASN A CA 1
ATOM 890 C C . ASN A 1 116 ? -2.168 -17.734 -0.304 1 93.44 116 ASN A C 1
ATOM 892 O O . ASN A 1 116 ? -1.658 -16.828 -0.963 1 93.44 116 ASN A O 1
ATOM 896 N N . TRP A 1 117 ? -2.137 -17.812 1.009 1 97 117 TRP A N 1
ATOM 897 C CA . TRP A 1 117 ? -1.495 -16.734 1.737 1 97 117 TRP A CA 1
ATOM 898 C C . TRP A 1 117 ? -0.332 -17.25 2.578 1 97 117 TRP A C 1
ATOM 900 O O . TRP A 1 117 ? -0.312 -18.406 2.967 1 97 117 TRP A O 1
ATOM 910 N N . SER A 1 118 ? 0.601 -16.406 2.779 1 98.62 118 SER A N 1
ATOM 911 C CA . SER A 1 118 ? 1.732 -16.719 3.646 1 98.62 118 SER A CA 1
ATOM 912 C C . SER A 1 118 ? 1.335 -16.656 5.117 1 98.62 118 SER A C 1
ATOM 914 O O . SER A 1 118 ? 0.241 -16.203 5.453 1 98.62 118 SER A O 1
ATOM 916 N N . GLU A 1 119 ? 2.262 -17.188 5.961 1 98.31 119 GLU A N 1
ATOM 917 C CA . GLU A 1 119 ? 2.174 -16.859 7.379 1 98.31 119 GLU A CA 1
ATOM 918 C C . GLU A 1 119 ? 2.389 -15.367 7.617 1 98.31 119 GLU A C 1
ATOM 920 O O . GLU A 1 119 ? 2.869 -14.656 6.734 1 98.31 119 GLU A O 1
ATOM 925 N N . ASP A 1 120 ? 2.039 -14.922 8.836 1 98.81 120 ASP A N 1
ATOM 926 C CA . ASP A 1 120 ? 2.256 -13.523 9.188 1 98.81 120 ASP A CA 1
ATOM 927 C C . ASP A 1 120 ? 3.74 -13.234 9.391 1 98.81 120 ASP A C 1
ATOM 929 O O . ASP A 1 120 ? 4.48 -14.078 9.898 1 98.81 120 ASP A O 1
ATOM 933 N N . PHE A 1 121 ? 4.059 -12.039 9 1 98.94 121 PHE A N 1
ATOM 934 C CA . PHE A 1 121 ? 5.414 -11.531 9.18 1 98.94 121 PHE A CA 1
ATOM 935 C C . PHE A 1 121 ? 5.395 -10.031 9.469 1 98.94 121 PHE A C 1
ATOM 937 O O . PHE A 1 121 ? 4.359 -9.383 9.32 1 98.94 121 PHE A O 1
ATOM 944 N N . LEU A 1 122 ? 6.582 -9.555 9.898 1 98.88 122 LEU A N 1
ATOM 945 C CA . LEU A 1 122 ? 6.66 -8.148 10.297 1 98.88 122 LEU A CA 1
ATOM 946 C C . LEU A 1 122 ? 7.207 -7.293 9.164 1 98.88 122 LEU A C 1
ATOM 948 O O . LEU A 1 122 ? 8.172 -7.676 8.5 1 98.88 122 LEU A O 1
ATOM 952 N N . ILE A 1 123 ? 6.512 -6.184 8.883 1 98.94 123 ILE A N 1
ATOM 953 C CA . ILE A 1 123 ? 7.125 -5.129 8.078 1 98.94 123 ILE A CA 1
ATOM 954 C C . ILE A 1 123 ? 7.434 -3.924 8.961 1 98.94 123 ILE A C 1
ATOM 956 O O . ILE A 1 123 ? 6.547 -3.393 9.633 1 98.94 123 ILE A O 1
ATOM 960 N N . ASN A 1 124 ? 8.711 -3.6 9.008 1 98.88 124 ASN A N 1
ATOM 961 C CA . ASN A 1 124 ? 9.133 -2.324 9.57 1 98.88 124 ASN A CA 1
ATOM 962 C C . ASN A 1 124 ? 9.086 -1.205 8.539 1 98.88 124 ASN A C 1
ATOM 964 O O . ASN A 1 124 ? 9.945 -1.14 7.652 1 98.88 124 ASN A O 1
ATOM 968 N N . GLY A 1 125 ? 8.039 -0.348 8.711 1 98.69 125 GLY A N 1
ATOM 969 C CA . GLY A 1 125 ? 7.848 0.753 7.777 1 98.69 125 GLY A CA 1
ATOM 970 C C . GLY A 1 125 ? 8.328 2.084 8.32 1 98.69 125 GLY A C 1
ATOM 971 O O . GLY A 1 125 ? 9.023 2.131 9.344 1 98.69 125 GLY A O 1
ATOM 972 N N . PRO A 1 126 ? 8.023 3.131 7.609 1 98.19 126 PRO A N 1
ATOM 973 C CA . PRO A 1 126 ? 8.562 4.441 7.973 1 98.19 126 PRO A CA 1
ATOM 974 C C . PRO A 1 126 ? 7.883 5.047 9.195 1 98.19 126 PRO A C 1
ATOM 976 O O . PRO A 1 126 ? 8.398 5.992 9.797 1 98.19 126 PRO A O 1
ATOM 979 N N . ILE A 1 127 ? 6.668 4.625 9.477 1 96.19 127 ILE A N 1
ATOM 980 C CA . ILE A 1 127 ? 5.941 5.074 10.656 1 96.19 127 ILE A CA 1
ATOM 981 C C . ILE A 1 127 ? 5.707 3.895 11.602 1 96.19 127 ILE A C 1
ATOM 983 O O . ILE A 1 127 ? 5.305 2.814 11.172 1 96.19 127 I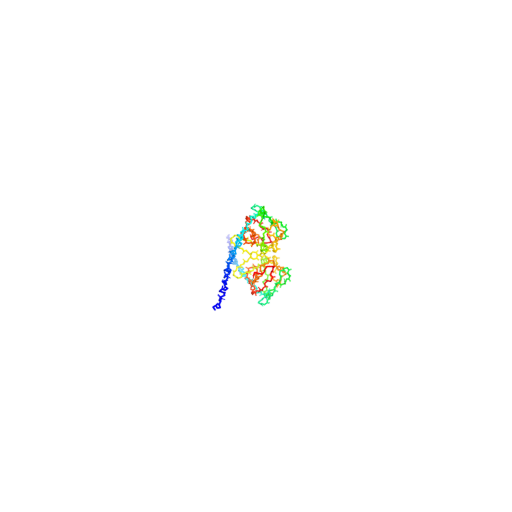LE A O 1
ATOM 987 N N . ASP A 1 128 ? 6.055 4.191 12.852 1 93.38 128 ASP A N 1
ATOM 988 C CA . ASP A 1 128 ? 5.789 3.229 13.914 1 93.38 128 ASP A CA 1
ATOM 989 C C . ASP A 1 128 ? 4.98 3.865 15.039 1 93.38 128 ASP A C 1
ATOM 991 O O . ASP A 1 128 ? 5.484 4.73 15.766 1 93.38 128 ASP A O 1
ATOM 995 N N . PHE A 1 129 ? 3.594 3.6 15.031 1 82.25 129 PHE A N 1
ATOM 996 C CA . PHE A 1 129 ? 2.811 4.242 16.078 1 82.25 129 PHE A CA 1
ATOM 997 C C . PHE A 1 129 ? 3.018 3.539 17.422 1 82.25 129 PHE A C 1
ATOM 999 O O . PHE A 1 129 ? 3.252 2.33 17.469 1 82.25 129 PHE A O 1
ATOM 1006 N N . MET B 1 1 ? 11.242 53.438 92.625 1 32.31 1 MET B N 1
ATOM 1007 C CA . MET B 1 1 ? 10.102 53.406 91.75 1 32.31 1 MET B CA 1
ATOM 1008 C C . MET B 1 1 ? 10.555 53.219 90.312 1 32.31 1 MET B C 1
ATOM 1010 O O . MET B 1 1 ? 11.039 54.156 89.688 1 32.31 1 MET B O 1
ATOM 1014 N N . MET B 1 2 ? 11.211 52 90 1 37.38 2 MET B N 1
ATOM 1015 C CA . MET B 1 2 ? 11.883 51.562 88.75 1 37.38 2 MET B CA 1
ATOM 1016 C C . MET B 1 2 ? 10.922 51.562 87.625 1 37.38 2 MET B C 1
ATOM 1018 O O . MET B 1 2 ? 9.828 51 87.688 1 37.38 2 MET B O 1
ATOM 1022 N N . PHE B 1 3 ? 10.945 52.594 86.688 1 39.53 3 PHE B N 1
ATOM 1023 C CA . PHE B 1 3 ? 10.195 52.844 85.438 1 39.53 3 PHE B CA 1
ATOM 1024 C C . PHE B 1 3 ? 10.406 51.719 84.438 1 39.53 3 PHE B C 1
ATOM 1026 O O . PHE B 1 3 ? 11.531 51.469 84 1 39.53 3 PHE B O 1
ATOM 1033 N N . THR B 1 4 ? 9.703 50.531 84.5 1 45.5 4 THR B N 1
ATOM 1034 C CA . THR B 1 4 ? 9.656 49.406 83.625 1 45.5 4 THR B CA 1
ATOM 1035 C C . THR B 1 4 ? 9.203 49.812 82.188 1 45.5 4 THR B C 1
ATOM 1037 O O . THR B 1 4 ? 8.086 50.312 82.062 1 45.5 4 THR B O 1
ATOM 1040 N N . LYS B 1 5 ? 10.109 50.344 81.312 1 42.75 5 LYS B N 1
ATOM 1041 C CA . LYS B 1 5 ? 9.836 50.719 79.938 1 42.75 5 LYS B CA 1
ATOM 1042 C C . LYS B 1 5 ? 9.297 49.531 79.125 1 42.75 5 LYS B C 1
ATOM 1044 O O . LYS B 1 5 ? 9.906 48.438 79.125 1 42.75 5 LYS B O 1
ATOM 1049 N N . ALA B 1 6 ? 7.957 49.344 79 1 40.03 6 ALA B N 1
ATOM 1050 C CA . ALA B 1 6 ? 7.266 48.344 78.188 1 40.03 6 ALA B CA 1
ATOM 1051 C C . ALA B 1 6 ? 7.586 48.531 76.75 1 40.03 6 ALA B C 1
ATOM 1053 O O . ALA B 1 6 ? 7.387 49.594 76.188 1 40.03 6 ALA B O 1
ATOM 1054 N N . VAL B 1 7 ? 8.703 47.969 76.125 1 41.09 7 VAL B N 1
ATOM 1055 C CA . VAL B 1 7 ? 9.023 47.969 74.75 1 41.09 7 VAL B CA 1
ATOM 1056 C C . VAL B 1 7 ? 7.863 47.375 73.938 1 41.09 7 VAL B C 1
ATOM 1058 O O . VAL B 1 7 ? 7.387 46.281 74.25 1 41.09 7 VAL B O 1
ATOM 1061 N N . ALA B 1 8 ? 6.926 48.188 73.312 1 39.91 8 ALA B N 1
ATOM 1062 C CA . ALA B 1 8 ? 5.836 47.844 72.438 1 39.91 8 ALA B CA 1
ATOM 1063 C C . ALA B 1 8 ? 6.363 47.125 71.188 1 39.91 8 ALA B C 1
ATOM 1065 O O . ALA B 1 8 ? 7.23 47.656 70.5 1 39.91 8 ALA B O 1
ATOM 1066 N N . ALA B 1 9 ? 6.562 45.781 71.188 1 41.34 9 ALA B N 1
ATOM 1067 C CA . ALA B 1 9 ? 6.941 44.969 70 1 41.34 9 ALA B CA 1
ATOM 1068 C C . ALA B 1 9 ? 5.965 45.219 68.875 1 41.34 9 ALA B C 1
ATOM 1070 O O . ALA B 1 9 ? 4.754 45.062 69.062 1 41.34 9 ALA B O 1
ATOM 1071 N N . LEU B 1 10 ? 6.293 46.156 68 1 41.34 10 LEU B N 1
ATOM 1072 C CA . LEU B 1 10 ? 5.543 46.312 66.75 1 41.34 10 LEU B CA 1
ATOM 1073 C C . LEU B 1 10 ? 5.496 45.031 65.938 1 41.34 10 LEU B C 1
ATOM 1075 O O . LEU B 1 10 ? 6.539 44.438 65.625 1 41.34 10 LEU B O 1
ATOM 1079 N N . PHE B 1 11 ? 4.441 44.125 66.062 1 42.66 11 PHE B N 1
ATOM 1080 C CA . PHE B 1 11 ? 4.191 42.938 65.25 1 42.66 11 PHE B CA 1
ATOM 1081 C C . PHE B 1 11 ? 4.016 43.312 63.812 1 42.66 11 PHE B C 1
ATOM 1083 O O . PHE B 1 11 ? 3.141 44.125 63.469 1 42.66 11 PHE B O 1
ATOM 1090 N N . LEU B 1 12 ? 5.07 43.438 63 1 48.84 12 LEU B N 1
ATOM 1091 C CA . LEU B 1 12 ? 4.953 43.562 61.562 1 48.84 12 LEU B CA 1
ATOM 1092 C C . LEU B 1 12 ? 4.191 42.375 60.969 1 48.84 12 LEU B C 1
ATOM 1094 O O . LEU B 1 12 ? 4.605 41.219 61.156 1 48.84 12 LEU B O 1
ATOM 1098 N N . SER B 1 13 ? 2.867 42.406 60.781 1 45.25 13 SER B N 1
ATOM 1099 C CA . SER B 1 13 ? 2.074 41.406 60.062 1 45.25 13 SER B CA 1
ATOM 1100 C C . SER B 1 13 ? 2.564 41.219 58.625 1 45.25 13 SER B C 1
ATOM 1102 O O . SER B 1 13 ? 2.701 42.219 57.875 1 45.25 13 SER B O 1
ATOM 1104 N N . ALA B 1 14 ? 3.463 40.312 58.344 1 50.31 14 ALA B N 1
ATOM 1105 C CA . ALA B 1 14 ? 3.803 39.906 56.969 1 50.31 14 ALA B CA 1
ATOM 1106 C C . ALA B 1 14 ? 2.549 39.562 56.188 1 50.31 14 ALA B C 1
ATOM 1108 O O . ALA B 1 14 ? 1.793 38.656 56.562 1 50.31 14 ALA B O 1
ATOM 1109 N N . LEU B 1 15 ? 2.016 40.531 55.406 1 49.12 15 LEU B N 1
ATOM 1110 C CA . LEU B 1 15 ? 0.975 40.25 54.438 1 49.12 15 LEU B CA 1
ATOM 1111 C C . LEU B 1 15 ? 1.44 39.188 53.469 1 49.12 15 LEU B C 1
ATOM 1113 O O . LEU B 1 15 ? 2.441 39.375 52.75 1 49.12 15 LEU B O 1
ATOM 1117 N N . ALA B 1 16 ? 1.088 37.906 53.688 1 53.59 16 ALA B N 1
ATOM 1118 C CA . ALA B 1 16 ? 1.222 36.844 52.688 1 53.59 16 ALA B CA 1
ATOM 1119 C C . ALA B 1 16 ? 0.595 37.25 51.375 1 53.59 16 ALA B C 1
ATOM 1121 O O . ALA B 1 16 ? -0.618 37.469 51.281 1 53.59 16 ALA B O 1
ATOM 1122 N N . GLN B 1 17 ? 1.391 37.938 50.469 1 54.22 17 GLN B N 1
ATOM 1123 C CA . GLN B 1 17 ? 0.885 38.094 49.125 1 54.22 17 GLN B CA 1
ATOM 1124 C C . GLN B 1 17 ? 0.576 36.75 48.469 1 54.22 17 GLN B C 1
ATOM 1126 O O . GLN B 1 17 ? 1.457 35.90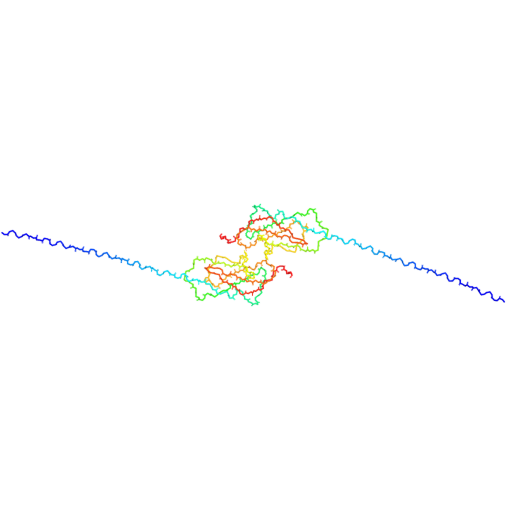6 48.344 1 54.22 17 GLN B O 1
ATOM 1131 N N . THR B 1 18 ? -0.605 36.219 48.562 1 56.44 18 THR B N 1
ATOM 1132 C CA . THR B 1 18 ? -1.02 35.094 47.688 1 56.44 18 THR B CA 1
ATOM 1133 C C . THR B 1 18 ? -0.818 35.469 46.219 1 56.44 18 THR B C 1
ATOM 1135 O O . THR B 1 18 ? -1.443 36.406 45.719 1 56.44 18 THR B O 1
ATOM 1138 N N . GLY B 1 19 ? 0.368 35.344 45.781 1 54.59 19 GLY B N 1
ATOM 1139 C CA . GLY B 1 19 ? 0.512 35.438 44.312 1 54.59 19 GLY B CA 1
ATOM 1140 C C . GLY B 1 19 ? -0.516 34.594 43.562 1 54.59 19 GLY B C 1
ATOM 1141 O O . GLY B 1 19 ? -0.603 33.375 43.75 1 54.59 19 GLY B O 1
ATOM 1142 N N . MET B 1 20 ? -1.633 35.188 43.188 1 53 20 MET B N 1
ATOM 1143 C CA . MET B 1 20 ? -2.455 34.531 42.188 1 53 20 MET B CA 1
ATOM 1144 C C . MET B 1 20 ? -1.614 34.094 41 1 53 20 MET B C 1
ATOM 1146 O O . MET B 1 20 ? -1.033 34.938 40.312 1 53 20 MET B O 1
ATOM 1150 N N . THR B 1 21 ? -1.122 32.906 41.031 1 60 21 THR B N 1
ATOM 1151 C CA . THR B 1 21 ? -0.557 32.375 39.781 1 60 21 THR B CA 1
ATOM 1152 C C . THR B 1 21 ? -1.534 32.562 38.625 1 60 21 THR B C 1
ATOM 1154 O O . THR B 1 21 ? -2.67 32.094 38.688 1 60 21 THR B O 1
ATOM 1157 N N . TYR B 1 22 ? -1.472 33.656 37.875 1 50.34 22 TYR B N 1
ATOM 1158 C CA . TYR B 1 22 ? -2.148 33.688 36.594 1 50.34 22 TYR B CA 1
ATOM 1159 C C . TYR B 1 22 ? -1.943 32.375 35.844 1 50.34 22 TYR B C 1
ATOM 1161 O O . TYR B 1 22 ? -0.81 31.984 35.531 1 50.34 22 TYR B O 1
ATOM 1169 N N . ALA B 1 23 ? -2.832 31.438 36.031 1 53.25 23 ALA B N 1
ATOM 1170 C CA . ALA B 1 23 ? -2.811 30.344 35.062 1 53.25 23 ALA B CA 1
ATOM 1171 C C . ALA B 1 23 ? -2.678 30.875 33.625 1 53.25 23 ALA B C 1
ATOM 1173 O O . ALA B 1 23 ? -3.475 31.703 33.188 1 53.25 23 ALA B O 1
ATOM 1174 N N . ALA B 1 24 ? -1.51 30.844 33.031 1 53.56 24 ALA B N 1
ATOM 1175 C CA . ALA B 1 24 ? -1.431 31.141 31.609 1 53.56 24 ALA B CA 1
ATOM 1176 C C . ALA B 1 24 ? -2.596 30.516 30.859 1 53.56 24 ALA B C 1
ATOM 1178 O O . ALA B 1 24 ? -3.016 29.391 31.172 1 53.56 24 ALA B O 1
ATOM 1179 N N . PRO B 1 25 ? -3.525 31.25 30.219 1 47.59 25 PRO B N 1
ATOM 1180 C CA . PRO B 1 25 ? -4.617 30.625 29.484 1 47.59 25 PRO B CA 1
ATOM 1181 C C . PRO B 1 25 ? -4.188 29.344 28.781 1 47.59 25 PRO B C 1
ATOM 1183 O O . PRO B 1 25 ? -3.051 29.234 28.312 1 47.59 25 PRO B O 1
ATOM 1186 N N . LEU B 1 26 ? -4.621 28.172 29.25 1 47.38 26 LEU B N 1
ATOM 1187 C CA . LEU B 1 26 ? -4.48 26.984 28.406 1 47.38 26 LEU B CA 1
ATOM 1188 C C . LEU B 1 26 ? -4.473 27.359 26.938 1 47.38 26 LEU B C 1
ATOM 1190 O O . LEU B 1 26 ? -5.445 27.922 26.422 1 47.38 26 LEU B O 1
ATOM 1194 N N . GLU B 1 27 ? -3.438 27.828 26.406 1 48.12 27 GLU B N 1
ATOM 1195 C CA . GLU B 1 27 ? -3.406 28.078 24.969 1 48.12 27 GLU B CA 1
ATOM 1196 C C . GLU B 1 27 ? -4.293 27.094 24.219 1 48.12 27 GLU B C 1
ATOM 1198 O O . GLU B 1 27 ? -4.273 25.891 24.5 1 48.12 27 GLU B O 1
ATOM 1203 N N . LYS B 1 28 ? -5.578 27.297 24 1 48.75 28 LYS B N 1
ATOM 1204 C CA . LYS B 1 28 ? -6.441 26.531 23.109 1 48.75 28 LYS B CA 1
ATOM 1205 C C . LYS B 1 28 ? -5.629 25.844 22.016 1 48.75 28 LYS B C 1
ATOM 1207 O O . LYS B 1 28 ? -4.949 26.516 21.234 1 48.75 28 LYS B O 1
ATOM 1212 N N . ARG B 1 29 ? -4.992 24.812 22.25 1 52.44 29 ARG B N 1
ATOM 1213 C CA . ARG B 1 29 ? -4.316 24.156 21.141 1 52.44 29 ARG B CA 1
ATOM 1214 C C . ARG B 1 29 ? -5.227 24.078 19.906 1 52.44 29 ARG B C 1
ATOM 1216 O O . ARG B 1 29 ? -6.297 23.469 19.953 1 52.44 29 ARG B O 1
ATOM 1223 N N . ASP B 1 30 ? -5.277 25.125 19.078 1 58.28 30 ASP B N 1
ATOM 1224 C CA . ASP B 1 30 ? -6.082 25.25 17.859 1 58.28 30 ASP B CA 1
ATOM 1225 C C . ASP B 1 30 ? -5.938 24.016 16.984 1 58.28 30 ASP B C 1
ATOM 1227 O O . ASP B 1 30 ? -4.824 23.594 16.688 1 58.28 30 ASP B O 1
ATOM 1231 N N . VAL B 1 31 ? -6.902 23.172 16.984 1 70.56 31 VAL B N 1
ATOM 1232 C CA . VAL B 1 31 ? -6.996 22.047 16.062 1 70.56 31 VAL B CA 1
ATOM 1233 C C . VAL B 1 31 ? -6.766 22.516 14.633 1 70.56 31 VAL B C 1
ATOM 1235 O O . VAL B 1 31 ? -7.492 23.375 14.133 1 70.56 31 VAL B O 1
ATOM 1238 N N . TYR B 1 32 ? -5.668 22.344 14.156 1 81.69 32 TYR B N 1
ATOM 1239 C CA . TYR B 1 32 ? -5.324 22.688 12.781 1 81.69 32 TYR B CA 1
ATOM 1240 C C . TYR B 1 32 ? -5.551 21.5 11.852 1 81.69 32 TYR B C 1
ATOM 1242 O O . TYR B 1 32 ? -4.828 20.5 11.922 1 81.69 32 TYR B O 1
ATOM 1250 N N . SER B 1 33 ? -6.637 21.469 11.023 1 87.38 33 SER B N 1
ATOM 1251 C CA . SER B 1 33 ? -7.008 20.453 10.039 1 87.38 33 SER B CA 1
ATOM 1252 C C . SER B 1 33 ? -7.246 21.078 8.664 1 87.38 33 SER B C 1
ATOM 1254 O O . SER B 1 33 ? -8.391 21.188 8.219 1 87.38 33 SER B O 1
ATOM 1256 N N . PRO B 1 34 ? -6.18 21.391 8.008 1 91.62 34 PRO B N 1
ATOM 1257 C CA . PRO B 1 34 ? -6.32 22.094 6.738 1 91.62 34 PRO B CA 1
ATOM 1258 C C . PRO B 1 34 ? -6.941 21.234 5.645 1 91.62 34 PRO B C 1
ATOM 1260 O O . PRO B 1 34 ? -6.641 20.031 5.555 1 91.62 34 PRO B O 1
ATOM 1263 N N . PRO B 1 35 ? -7.785 21.828 4.781 1 95.38 35 PRO B N 1
ATOM 1264 C CA . PRO B 1 35 ? -8.336 21.062 3.662 1 95.38 35 PRO B CA 1
ATOM 1265 C C . PRO B 1 35 ? -7.289 20.703 2.617 1 95.38 35 PRO B C 1
ATOM 1267 O O . PRO B 1 35 ? -6.426 21.516 2.289 1 95.38 35 PRO B O 1
ATOM 1270 N N . VAL B 1 36 ? -7.414 19.484 2.123 1 98.25 36 VAL B N 1
ATOM 1271 C CA .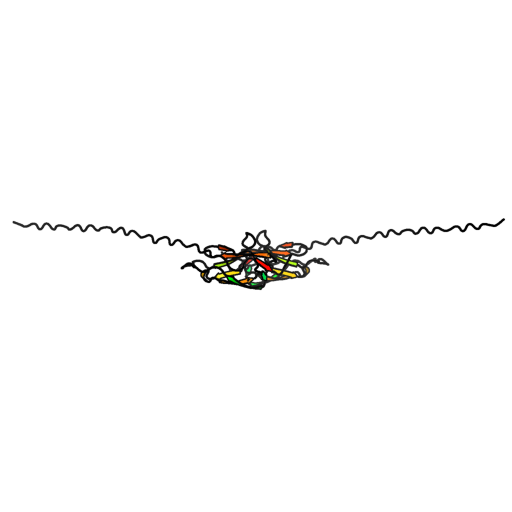 VAL B 1 36 ? -6.551 19.047 1.032 1 98.25 36 VAL B CA 1
ATOM 1272 C C . VAL B 1 36 ? -7.055 19.625 -0.289 1 98.25 36 VAL B C 1
ATOM 1274 O O . VAL B 1 36 ? -8.234 19.484 -0.62 1 98.25 36 VAL B O 1
ATOM 1277 N N . LEU B 1 37 ? -6.129 20.297 -0.993 1 98.69 37 LEU B N 1
ATOM 1278 C CA . LEU B 1 37 ? -6.484 20.938 -2.252 1 98.69 37 LEU B CA 1
ATOM 1279 C C . LEU B 1 37 ? -6.219 20 -3.432 1 98.69 37 LEU B C 1
ATOM 1281 O O . LEU B 1 37 ? -6.969 20.016 -4.41 1 98.69 37 LEU B O 1
ATOM 1285 N N . TYR B 1 38 ? -5.113 19.297 -3.352 1 98.75 38 TYR B N 1
ATOM 1286 C CA . TYR B 1 38 ? -4.68 18.344 -4.371 1 98.75 38 TYR B CA 1
ATOM 1287 C C . TYR B 1 38 ? -4.145 17.062 -3.736 1 98.75 38 TYR B C 1
ATOM 1289 O O . TYR B 1 38 ? -3.348 17.125 -2.797 1 98.75 38 TYR B O 1
ATOM 1297 N N . PRO B 1 39 ? -4.555 15.945 -4.32 1 98.88 39 PRO B N 1
ATOM 1298 C CA . PRO B 1 39 ? -5.363 15.633 -5.5 1 98.88 39 PRO B CA 1
ATOM 1299 C C . PRO B 1 39 ? -6.848 15.922 -5.293 1 98.88 39 PRO B C 1
ATOM 1301 O O . PRO B 1 39 ? -7.289 16.109 -4.16 1 98.88 39 PRO B O 1
ATOM 1304 N N . HIS B 1 40 ? -7.602 16.016 -6.383 1 98.81 40 HIS B N 1
ATOM 1305 C CA . HIS B 1 40 ? -9.039 16.281 -6.359 1 98.81 40 HIS B CA 1
ATOM 1306 C C . HIS B 1 40 ? -9.758 15.477 -7.438 1 98.81 40 HIS B C 1
ATOM 1308 O O . HIS B 1 40 ? -9.125 14.766 -8.219 1 98.81 40 HIS B O 1
ATOM 1314 N N . THR B 1 41 ? -11.062 15.555 -7.383 1 98.69 41 THR B N 1
ATOM 1315 C CA . THR B 1 41 ? -11.867 14.859 -8.383 1 98.69 41 THR B CA 1
ATOM 1316 C C . THR B 1 41 ? -11.359 15.164 -9.789 1 98.69 41 THR B C 1
ATOM 1318 O O . THR B 1 41 ? -11.102 16.312 -10.125 1 98.69 41 THR B O 1
ATOM 1321 N N . GLY B 1 42 ? -11.18 14.18 -10.578 1 98.75 42 GLY B N 1
ATOM 1322 C CA . GLY B 1 42 ? -10.688 14.312 -11.938 1 98.75 42 GLY B CA 1
ATOM 1323 C C . GLY B 1 42 ? -9.203 14.055 -12.062 1 98.75 42 GLY B C 1
ATOM 1324 O O . GLY B 1 42 ? -8.695 13.844 -13.164 1 98.75 42 GLY B O 1
ATOM 1325 N N . THR B 1 43 ? -8.484 14.086 -10.961 1 98.88 43 THR B N 1
ATOM 1326 C CA . THR B 1 43 ? -7.062 13.773 -10.969 1 98.88 43 THR B CA 1
ATOM 1327 C C . THR B 1 43 ? -6.832 12.305 -11.305 1 98.88 43 THR B C 1
ATOM 1329 O O . THR B 1 43 ? -7.562 11.43 -10.828 1 98.88 43 THR B O 1
ATOM 1332 N N . VAL B 1 44 ? -5.809 12.07 -12.148 1 98.94 44 VAL B N 1
ATOM 1333 C CA . VAL B 1 44 ? -5.359 10.711 -12.453 1 98.94 44 VAL B CA 1
ATOM 1334 C C . VAL B 1 44 ? -3.875 10.578 -12.133 1 98.94 44 VAL B C 1
ATOM 1336 O O . VAL B 1 44 ? -3.045 11.32 -12.656 1 98.94 44 VAL B O 1
ATOM 1339 N N . TRP B 1 45 ? -3.57 9.672 -11.25 1 98.94 45 TRP B N 1
ATOM 1340 C CA . TRP B 1 45 ? -2.193 9.312 -10.93 1 98.94 45 TRP B CA 1
ATOM 1341 C C . TRP B 1 45 ? -1.822 7.965 -11.539 1 98.94 45 TRP B C 1
ATOM 1343 O O . TRP B 1 45 ? -2.686 7.105 -11.734 1 98.94 45 TRP B O 1
ATOM 1353 N N . TYR B 1 46 ? -0.538 7.836 -11.828 1 98.88 46 TYR B N 1
ATOM 1354 C CA . TYR B 1 46 ? 0.009 6.566 -12.289 1 98.88 46 TYR B CA 1
ATOM 1355 C C . TYR B 1 46 ? 1.062 6.043 -11.32 1 98.88 46 TYR B C 1
ATOM 1357 O O . TYR B 1 46 ? 1.891 6.812 -10.82 1 98.88 46 TYR B O 1
ATOM 1365 N N . SER B 1 47 ? 1.012 4.754 -11.047 1 98.44 47 SER B N 1
ATOM 1366 C CA . SER B 1 47 ? 2.002 4.148 -10.164 1 98.44 47 SER B CA 1
ATOM 1367 C C . SER B 1 47 ? 3.416 4.57 -10.547 1 98.44 47 SER B C 1
ATOM 1369 O O . SER B 1 47 ? 3.76 4.602 -11.734 1 98.44 47 SER B O 1
ATOM 1371 N N . GLY B 1 48 ? 4.188 4.875 -9.547 1 98.12 48 GLY B N 1
ATOM 1372 C CA . GLY B 1 48 ? 5.59 5.203 -9.758 1 98.12 48 GLY B CA 1
ATOM 1373 C C . GLY B 1 48 ? 5.824 6.676 -10.031 1 98.12 48 GLY B C 1
ATOM 1374 O O . GLY B 1 48 ? 6.957 7.152 -9.961 1 98.12 48 GLY B O 1
ATOM 1375 N N . GLN B 1 49 ? 4.777 7.418 -10.297 1 98.56 49 GLN B N 1
ATOM 1376 C CA . GLN B 1 49 ? 4.902 8.859 -10.5 1 98.56 49 GLN B CA 1
ATOM 1377 C C . GLN B 1 49 ? 5.094 9.586 -9.172 1 98.56 49 GLN B C 1
ATOM 1379 O O . GLN B 1 49 ? 4.785 9.039 -8.109 1 98.56 49 GLN B O 1
ATOM 1384 N N . THR B 1 50 ? 5.648 10.828 -9.375 1 98.81 50 THR B N 1
ATOM 1385 C CA . THR B 1 50 ? 5.742 11.719 -8.227 1 98.81 50 THR B CA 1
ATOM 1386 C C . THR B 1 50 ? 4.797 12.906 -8.383 1 98.81 50 THR B C 1
ATOM 1388 O O . THR B 1 50 ? 4.68 13.469 -9.477 1 98.81 50 THR B O 1
ATOM 1391 N N . HIS B 1 51 ? 4.109 13.219 -7.312 1 98.88 51 HIS B N 1
ATOM 1392 C CA . HIS B 1 51 ? 3.205 14.359 -7.285 1 98.88 51 HIS B CA 1
ATOM 1393 C C . HIS B 1 51 ? 3.371 15.164 -6 1 98.88 51 HIS B C 1
ATOM 1395 O O . HIS B 1 51 ? 3.771 14.617 -4.969 1 98.88 51 HIS B O 1
ATOM 1401 N N . ASN B 1 52 ? 3.082 16.453 -6.105 1 98.88 52 ASN B N 1
ATOM 1402 C CA . ASN B 1 52 ? 2.959 17.281 -4.91 1 98.88 52 ASN B CA 1
ATOM 1403 C C . ASN B 1 52 ? 1.527 17.281 -4.383 1 98.88 52 ASN B C 1
ATOM 1405 O O . ASN B 1 52 ? 0.612 17.75 -5.066 1 98.88 52 ASN B O 1
ATOM 1409 N N . VAL B 1 53 ? 1.389 16.781 -3.213 1 98.88 53 VAL B N 1
ATOM 1410 C CA . VAL B 1 53 ? 0.14 16.969 -2.486 1 98.88 53 VAL B CA 1
ATOM 1411 C C . VAL B 1 53 ? 0.114 18.375 -1.879 1 98.88 53 VAL B C 1
ATOM 1413 O O . VAL B 1 53 ? 1.095 18.812 -1.273 1 98.88 53 VAL B O 1
ATOM 1416 N N . THR B 1 54 ? -1.005 19.031 -2.125 1 98.75 54 THR B N 1
ATOM 1417 C CA . THR B 1 54 ? -1.103 20.391 -1.601 1 98.75 54 THR B CA 1
ATOM 1418 C C . THR B 1 54 ? -2.33 20.547 -0.705 1 98.75 54 THR B C 1
ATOM 1420 O O . THR B 1 54 ? -3.342 19.875 -0.916 1 98.75 54 THR B O 1
ATOM 1423 N N . TRP B 1 55 ? -2.287 21.422 0.279 1 97.19 55 TRP B N 1
ATOM 1424 C CA . TRP B 1 55 ? -3.389 21.766 1.17 1 97.19 55 TRP B CA 1
ATOM 1425 C C . TRP B 1 55 ? -3.369 23.25 1.513 1 97.19 55 TRP B C 1
ATOM 1427 O O . TRP B 1 55 ? -2.381 23.953 1.253 1 97.19 55 TRP B O 1
ATOM 1437 N N . ASP B 1 56 ? -4.484 23.719 2.055 1 96.44 56 ASP B N 1
ATOM 1438 C CA . ASP B 1 56 ? -4.617 25.125 2.406 1 96.44 56 ASP B CA 1
ATOM 1439 C C . ASP B 1 56 ? -3.84 25.453 3.68 1 96.44 56 ASP B C 1
ATOM 1441 O O . ASP B 1 56 ? -4.223 25.031 4.773 1 96.44 56 ASP B O 1
ATOM 1445 N N . ASN B 1 57 ? -2.795 26.219 3.496 1 91.56 57 ASN B N 1
ATOM 1446 C CA . ASN B 1 57 ? -2.006 26.578 4.668 1 91.56 57 ASN B CA 1
ATOM 1447 C C . ASN B 1 57 ? -2.107 28.078 4.965 1 91.56 57 ASN B C 1
ATOM 1449 O O . ASN B 1 57 ? -1.169 28.672 5.492 1 91.56 57 ASN B O 1
ATOM 1453 N N . SER B 1 58 ? -3.104 28.75 4.695 1 91.31 58 SER B N 1
ATOM 1454 C CA . SER B 1 58 ? -3.266 30.203 4.816 1 91.31 58 SER B CA 1
ATOM 1455 C C . SER B 1 58 ? -3.283 30.641 6.277 1 91.31 58 SER B C 1
ATOM 1457 O O . SER B 1 58 ? -2.902 31.766 6.598 1 91.31 58 SER B O 1
ATOM 1459 N N . ASN B 1 59 ? -3.766 29.844 7.316 1 85.62 59 ASN B N 1
ATOM 1460 C CA . ASN B 1 59 ? -3.834 30.188 8.734 1 85.62 59 ASN B CA 1
ATOM 1461 C C . ASN B 1 59 ? -3.186 29.109 9.602 1 85.62 59 ASN B C 1
ATOM 1463 O O . ASN B 1 59 ? -3.846 28.516 10.453 1 85.62 59 ASN B O 1
ATOM 1467 N N . PRO B 1 60 ? -1.845 29.141 9.367 1 82.44 60 PRO B N 1
ATOM 1468 C CA . PRO B 1 60 ? -1.205 28.062 10.133 1 82.44 60 PRO B CA 1
ATOM 1469 C C . PRO B 1 60 ? -1.024 28.422 11.602 1 82.44 60 PRO B C 1
ATOM 1471 O O . PRO B 1 60 ? -0.908 29.609 11.953 1 82.44 60 PRO B O 1
ATOM 1474 N N . PRO B 1 61 ? -1.11 27.359 12.414 1 81.69 61 PRO B N 1
ATOM 1475 C CA . PRO B 1 61 ? -0.802 27.609 13.828 1 81.69 61 PRO B CA 1
ATOM 1476 C C . PRO B 1 61 ? 0.65 28.031 14.047 1 81.69 61 PRO B C 1
ATOM 1478 O O . PRO B 1 61 ? 1.517 27.719 13.227 1 81.69 61 PRO B O 1
ATOM 1481 N N . THR B 1 62 ? 0.806 28.688 15.117 1 79.5 62 THR B N 1
ATOM 1482 C CA . THR B 1 62 ? 2.152 29.141 15.445 1 79.5 62 THR B CA 1
ATOM 1483 C C . THR B 1 62 ? 3.041 27.969 15.836 1 79.5 62 THR B C 1
ATOM 1485 O O . THR B 1 62 ? 4.207 27.891 15.438 1 79.5 62 THR B O 1
ATOM 1488 N N . SER B 1 63 ? 2.443 27.031 16.672 1 75.38 63 SER B N 1
ATOM 1489 C CA . SER B 1 63 ? 3.213 25.875 17.109 1 75.38 63 SER B CA 1
ATOM 1490 C C . SER B 1 63 ? 2.512 24.578 16.719 1 75.38 63 SER B C 1
ATOM 1492 O O . SER B 1 63 ? 1.286 24.469 16.812 1 75.38 63 SER B O 1
ATOM 1494 N N . ILE B 1 64 ? 3.312 23.844 15.984 1 72.5 64 ILE B N 1
ATOM 1495 C CA . ILE B 1 64 ? 2.799 22.516 15.695 1 72.5 64 ILE B CA 1
ATOM 1496 C C . ILE B 1 64 ? 3.637 21.469 16.438 1 72.5 64 ILE B C 1
ATOM 1498 O O . ILE B 1 64 ? 4.859 21.578 16.516 1 72.5 64 ILE B O 1
ATOM 1502 N N . SER B 1 65 ? 2.963 20.609 17.172 1 65.38 65 SER B N 1
ATOM 1503 C CA . SER B 1 65 ? 3.68 19.609 17.953 1 65.38 65 SER B CA 1
ATOM 1504 C C . SER B 1 65 ? 3.969 18.359 17.125 1 65.38 65 SER B C 1
ATOM 1506 O O . SER B 1 65 ? 5.051 17.781 17.234 1 65.38 65 SER B O 1
ATOM 1508 N N . ASN B 1 66 ? 3.041 18.062 16.266 1 73.62 66 ASN B N 1
ATOM 1509 C CA . ASN B 1 66 ? 3.221 16.734 15.672 1 73.62 66 ASN B CA 1
ATOM 1510 C C . ASN B 1 66 ? 3.629 16.844 14.203 1 73.62 66 ASN B C 1
ATOM 1512 O O . ASN B 1 66 ? 3.117 17.703 13.469 1 73.62 66 ASN B O 1
ATOM 1516 N N . ARG B 1 67 ? 4.629 15.969 13.852 1 87.88 67 ARG B N 1
ATOM 1517 C CA . ARG B 1 67 ? 4.973 15.828 12.438 1 87.88 67 ARG B CA 1
ATOM 1518 C C . ARG B 1 67 ? 3.852 15.141 11.672 1 87.88 67 ARG B C 1
ATOM 1520 O O . ARG B 1 67 ? 3.131 14.305 12.227 1 87.88 67 ARG B O 1
ATOM 1527 N N . ALA B 1 68 ? 3.705 15.641 10.516 1 94.38 68 ALA B N 1
ATOM 1528 C CA . ALA B 1 68 ? 2.568 15.219 9.695 1 94.38 68 ALA B CA 1
ATOM 1529 C C . ALA B 1 68 ? 2.922 13.992 8.859 1 94.38 68 ALA B C 1
ATOM 1531 O O . ALA B 1 68 ? 4.098 13.688 8.656 1 94.38 68 ALA B O 1
ATOM 1532 N N . PHE B 1 69 ? 1.926 13.273 8.445 1 96.94 69 PHE B N 1
ATOM 1533 C CA . PHE B 1 69 ? 2.066 12.164 7.512 1 96.94 69 PHE B CA 1
ATOM 1534 C C . PHE B 1 69 ? 0.807 12.008 6.668 1 96.94 69 PHE B C 1
ATOM 1536 O O . PHE B 1 69 ? -0.231 12.594 6.977 1 96.94 69 PHE B O 1
ATOM 1543 N N . ILE B 1 70 ? 0.96 11.305 5.559 1 98.25 70 ILE B N 1
ATOM 1544 C CA . ILE B 1 70 ? -0.142 11.055 4.641 1 98.25 70 ILE B CA 1
ATOM 1545 C C . ILE B 1 70 ? -0.326 9.547 4.457 1 98.25 70 ILE B C 1
ATOM 1547 O O . ILE B 1 70 ? 0.635 8.828 4.172 1 98.25 70 ILE B O 1
ATOM 1551 N N . LEU B 1 71 ? -1.556 9.117 4.617 1 98.69 71 LEU B N 1
ATOM 1552 C CA . LEU B 1 71 ? -1.933 7.75 4.266 1 98.69 71 LEU B CA 1
ATOM 1553 C C . LEU B 1 71 ? -2.842 7.734 3.043 1 98.69 71 LEU B C 1
ATOM 1555 O O . LEU B 1 71 ? -3.592 8.68 2.809 1 98.69 71 LEU B O 1
ATOM 1559 N N . LEU B 1 72 ? -2.684 6.609 2.342 1 98.88 72 LEU B N 1
ATOM 1560 C CA . LEU B 1 72 ? -3.676 6.328 1.31 1 98.88 72 LEU B CA 1
ATOM 1561 C C . LEU B 1 72 ? -4.996 5.887 1.933 1 98.88 72 LEU B C 1
ATOM 1563 O O . LEU B 1 72 ? -5.008 5.254 2.99 1 98.88 72 LEU B O 1
ATOM 1567 N N . ARG B 1 73 ? -6.055 6.285 1.318 1 98.56 73 ARG B N 1
ATOM 1568 C CA . ARG B 1 73 ? -7.41 5.965 1.755 1 98.56 73 ARG B CA 1
ATOM 1569 C C . ARG B 1 73 ? -8.242 5.414 0.601 1 98.56 73 ARG B C 1
ATOM 1571 O O . ARG B 1 73 ? -8.039 5.801 -0.554 1 98.56 73 ARG B O 1
ATOM 1578 N N . GLN B 1 74 ? -9.07 4.434 0.926 1 98.56 74 GLN B N 1
ATOM 1579 C CA . GLN B 1 74 ? -10.023 3.912 -0.045 1 98.56 74 GLN B CA 1
ATOM 1580 C C . GLN B 1 74 ? -11.414 3.781 0.567 1 98.56 74 GLN B C 1
ATOM 1582 O O . GLN B 1 74 ? -11.594 3.086 1.57 1 98.56 74 GLN B O 1
ATOM 1587 N N . GLY B 1 75 ? -12.367 4.453 -0.112 1 96.25 75 GLY B N 1
ATOM 1588 C CA . GLY B 1 75 ? -13.672 4.531 0.529 1 96.25 75 GLY B CA 1
ATOM 1589 C C . GLY B 1 75 ? -13.617 5.148 1.915 1 96.25 75 GLY B C 1
ATOM 1590 O O . GLY B 1 75 ? -13.086 6.246 2.09 1 96.25 75 GLY B O 1
ATOM 1591 N N . ASN B 1 76 ? -14.102 4.473 2.926 1 94.81 76 ASN B N 1
ATOM 1592 C CA . ASN B 1 76 ? -14.133 5.004 4.285 1 94.81 76 ASN B CA 1
ATOM 1593 C C . ASN B 1 76 ? -13.023 4.402 5.145 1 94.81 76 ASN B C 1
ATOM 1595 O O . ASN B 1 76 ? -13.039 4.543 6.367 1 94.81 76 ASN B O 1
ATOM 1599 N N . SER B 1 77 ? -12.078 3.811 4.484 1 95.56 77 SER B N 1
ATOM 1600 C CA . SER B 1 77 ? -11.031 3.127 5.238 1 95.56 77 SER B CA 1
ATOM 1601 C C . SER B 1 77 ? -9.656 3.705 4.93 1 95.56 77 SER B C 1
ATOM 1603 O O . SER B 1 77 ? -9.297 3.883 3.76 1 95.56 77 SER B O 1
ATOM 1605 N N . GLU B 1 78 ? -8.969 3.967 6.016 1 96.5 78 GLU B N 1
ATOM 1606 C CA . GLU B 1 78 ? -7.555 4.281 5.855 1 96.5 78 GLU B CA 1
ATOM 1607 C C . GLU B 1 78 ? -6.734 3.021 5.602 1 96.5 78 GLU B C 1
ATOM 1609 O O . GLU B 1 78 ? -6.852 2.039 6.336 1 96.5 78 GLU B O 1
ATOM 1614 N N . LEU B 1 79 ? -6.004 3.066 4.551 1 98.44 79 LEU B N 1
ATOM 1615 C CA . LEU B 1 79 ? -5.074 1.977 4.277 1 98.44 79 LEU B CA 1
ATOM 1616 C C . LEU B 1 79 ? -3.738 2.217 4.973 1 98.44 79 LEU B C 1
ATOM 1618 O O . LEU B 1 79 ? -3.35 3.365 5.199 1 98.44 79 LEU B O 1
ATOM 1622 N N . PRO B 1 80 ? -3.012 1.156 5.309 1 98.56 80 PRO B N 1
ATOM 1623 C CA . PRO B 1 80 ? -1.726 1.342 5.984 1 98.56 80 PRO B CA 1
ATOM 1624 C C . PRO B 1 80 ? -0.615 1.777 5.031 1 98.56 80 PRO B C 1
ATOM 1626 O O . PRO B 1 80 ? 0.568 1.665 5.363 1 98.56 80 PRO B O 1
ATOM 1629 N N . VAL B 1 81 ? -0.888 2.291 3.908 1 98.88 81 VAL B N 1
ATOM 1630 C CA . VAL B 1 81 ? 0.062 2.742 2.898 1 98.88 81 VAL B CA 1
ATOM 1631 C C . VAL B 1 81 ? 0.505 4.172 3.205 1 98.88 81 VAL B C 1
ATOM 1633 O O . VAL B 1 81 ? -0.314 5.094 3.221 1 98.88 81 VAL B O 1
ATOM 1636 N N . VAL B 1 82 ? 1.779 4.34 3.432 1 98.88 82 VAL B N 1
ATOM 1637 C CA . VAL B 1 82 ? 2.35 5.641 3.766 1 98.88 82 VAL B CA 1
ATOM 1638 C C . VAL B 1 82 ? 2.85 6.328 2.498 1 98.88 82 VAL B C 1
ATOM 1640 O O . VAL B 1 82 ? 3.711 5.797 1.794 1 98.88 82 VAL B O 1
ATOM 1643 N N . LEU B 1 83 ? 2.312 7.512 2.225 1 98.88 83 LEU B N 1
ATOM 1644 C CA . LEU B 1 83 ? 2.75 8.25 1.042 1 98.88 83 LEU B CA 1
ATOM 1645 C C . LEU B 1 83 ? 3.83 9.266 1.402 1 98.88 83 LEU B C 1
ATOM 1647 O O . LEU B 1 83 ? 4.691 9.578 0.579 1 98.88 83 LEU B O 1
ATOM 1651 N N . ALA B 1 84 ? 3.715 9.82 2.559 1 98.5 84 ALA B N 1
ATOM 1652 C CA . ALA B 1 84 ? 4.695 10.758 3.1 1 98.5 84 ALA B CA 1
ATOM 1653 C C . ALA B 1 84 ? 4.641 10.789 4.625 1 98.5 84 ALA B C 1
ATOM 1655 O O . ALA B 1 84 ? 3.604 10.484 5.219 1 98.5 84 ALA B O 1
ATOM 1656 N N . HIS B 1 85 ? 5.75 11.141 5.215 1 97.62 85 HIS B N 1
ATOM 1657 C CA . HIS B 1 85 ? 5.809 11.219 6.672 1 97.62 85 HIS B CA 1
ATOM 1658 C C . HIS B 1 85 ? 6.848 12.242 7.129 1 97.62 85 HIS B C 1
ATOM 1660 O O . HIS B 1 85 ? 7.637 12.727 6.324 1 97.62 85 HIS B O 1
ATOM 1666 N N . ASP B 1 86 ? 6.641 12.633 8.422 1 95.94 86 ASP B N 1
ATOM 1667 C CA . ASP B 1 86 ? 7.637 13.43 9.133 1 95.94 86 ASP B CA 1
ATOM 1668 C C . ASP B 1 86 ? 7.883 14.758 8.422 1 95.94 86 ASP B C 1
ATOM 1670 O O . ASP B 1 86 ? 9.031 15.148 8.211 1 95.94 86 ASP B O 1
ATOM 1674 N N . PHE B 1 87 ? 6.863 15.453 8.078 1 95.81 87 PHE B N 1
ATOM 1675 C CA . PHE B 1 87 ? 7.016 16.766 7.457 1 95.81 87 PHE B CA 1
ATOM 1676 C C . PHE B 1 87 ? 6.234 17.828 8.227 1 95.81 87 PHE B C 1
ATOM 1678 O O . PHE B 1 87 ? 5.422 17.5 9.094 1 95.81 87 PHE B O 1
ATOM 1685 N N . ASP B 1 88 ? 6.516 19.094 7.984 1 93 88 ASP B N 1
ATOM 1686 C CA . ASP B 1 88 ? 5.855 20.219 8.625 1 93 88 ASP B CA 1
ATOM 1687 C C . ASP B 1 88 ? 4.508 20.516 7.969 1 93 88 ASP B C 1
ATOM 1689 O O . ASP B 1 88 ? 4.457 20.875 6.789 1 93 88 ASP B O 1
ATOM 1693 N N . LEU B 1 89 ? 3.486 20.375 8.742 1 92.94 89 LEU B N 1
ATOM 1694 C CA . LEU B 1 89 ? 2.133 20.594 8.242 1 92.94 89 LEU B CA 1
ATOM 1695 C C . LEU B 1 89 ? 1.967 22 7.703 1 92.94 89 LEU B C 1
ATOM 1697 O O . LEU B 1 89 ? 1.114 22.25 6.844 1 92.94 89 LEU B O 1
ATOM 1701 N N . ARG B 1 90 ? 2.701 22.938 8.117 1 91.31 90 ARG B N 1
ATOM 1702 C CA . ARG B 1 90 ? 2.584 24.328 7.73 1 91.31 90 ARG B CA 1
ATOM 1703 C C . ARG B 1 90 ? 3.158 24.578 6.336 1 91.31 90 ARG B C 1
ATOM 1705 O O . ARG B 1 90 ? 2.936 25.625 5.738 1 91.31 90 ARG B O 1
ATOM 1712 N N . ALA B 1 91 ? 3.795 23.609 5.793 1 93.62 91 ALA B N 1
ATOM 1713 C CA . ALA B 1 91 ? 4.484 23.75 4.516 1 93.62 91 ALA B CA 1
ATOM 1714 C C . ALA B 1 91 ? 3.49 23.938 3.371 1 93.62 91 ALA B C 1
ATOM 1716 O O . ALA B 1 91 ? 3.805 24.562 2.357 1 93.62 91 ALA B O 1
ATOM 1717 N N . GLY B 1 92 ? 2.363 23.297 3.529 1 95.5 92 GLY B N 1
ATOM 1718 C CA . GLY B 1 92 ? 1.318 23.438 2.527 1 95.5 92 GLY B CA 1
ATOM 1719 C C . GLY B 1 92 ? 1.471 22.469 1.369 1 95.5 92 GLY B C 1
ATOM 1720 O O . GLY B 1 92 ? 0.61 22.406 0.489 1 95.5 92 GLY B O 1
ATOM 1721 N N . ARG B 1 93 ? 2.559 21.781 1.334 1 97.62 93 ARG B N 1
ATOM 1722 C CA . ARG B 1 93 ? 2.766 20.781 0.278 1 97.62 93 ARG B CA 1
ATOM 1723 C C . ARG B 1 93 ? 3.799 19.75 0.697 1 97.62 93 ARG B C 1
ATOM 1725 O O . ARG B 1 93 ? 4.625 20 1.573 1 97.62 93 ARG B O 1
ATOM 1732 N N . VAL B 1 94 ? 3.746 18.562 0.056 1 98.12 94 VAL B N 1
ATOM 1733 C CA . VAL B 1 94 ? 4.754 17.516 0.182 1 98.12 94 VAL B CA 1
ATOM 1734 C C . VAL B 1 94 ? 4.75 16.641 -1.068 1 98.12 94 VAL B C 1
ATOM 1736 O O . VAL B 1 94 ? 3.695 16.406 -1.663 1 98.12 94 VAL B O 1
ATOM 1739 N N . GLU B 1 95 ? 5.965 16.219 -1.459 1 98.81 95 GLU B N 1
ATOM 1740 C CA . GLU B 1 95 ? 6.078 15.312 -2.6 1 98.81 95 GLU B CA 1
ATOM 1741 C C . GLU B 1 95 ? 5.832 13.859 -2.184 1 98.81 95 GLU B C 1
ATOM 1743 O O . GLU B 1 95 ? 6.316 13.422 -1.141 1 98.81 95 GLU B O 1
ATOM 1748 N N . VAL B 1 96 ? 5.047 13.164 -3.027 1 98.94 96 VAL B N 1
ATOM 1749 C CA . VAL B 1 96 ? 4.781 11.758 -2.762 1 98.94 96 VAL B CA 1
ATOM 1750 C C . VAL B 1 96 ? 5.07 10.93 -4.012 1 98.94 96 VAL B C 1
ATOM 1752 O O . VAL B 1 96 ? 5.035 11.453 -5.129 1 98.94 96 VAL B O 1
ATOM 1755 N N . GLU B 1 97 ? 5.426 9.656 -3.779 1 98.75 97 GLU B N 1
ATOM 1756 C CA . GLU B 1 97 ? 5.48 8.68 -4.859 1 98.75 97 GLU B CA 1
ATOM 1757 C C . GLU B 1 97 ? 4.23 7.805 -4.875 1 98.75 97 GLU B C 1
ATOM 1759 O O . GLU B 1 97 ? 3.797 7.312 -3.832 1 98.75 97 GLU B O 1
ATOM 1764 N N . VAL B 1 98 ? 3.68 7.691 -6.055 1 98.94 98 VAL B N 1
ATOM 1765 C CA . VAL B 1 98 ? 2.453 6.91 -6.195 1 98.94 98 VAL B CA 1
ATOM 1766 C C . VAL B 1 98 ? 2.76 5.43 -6.004 1 98.94 98 VAL B C 1
ATOM 1768 O O . VAL B 1 98 ? 3.629 4.875 -6.68 1 98.94 98 VAL B O 1
ATOM 1771 N N . PRO B 1 99 ? 2.107 4.785 -5.086 1 98.88 99 PRO B N 1
ATOM 1772 C CA . PRO B 1 99 ? 2.383 3.375 -4.809 1 98.88 99 PRO B CA 1
ATOM 1773 C C . PRO B 1 99 ? 1.818 2.439 -5.875 1 98.88 99 PRO B C 1
ATOM 1775 O O . PRO B 1 99 ? 0.989 2.855 -6.688 1 98.88 99 PRO B O 1
ATOM 1778 N N . ASP B 1 100 ? 2.32 1.204 -5.836 1 98.81 100 ASP B N 1
ATOM 1779 C CA . ASP B 1 100 ? 1.737 0.155 -6.668 1 98.81 100 ASP B CA 1
ATOM 1780 C C . ASP B 1 100 ? 0.475 -0.417 -6.023 1 98.81 100 ASP B C 1
ATOM 1782 O O . ASP B 1 100 ? 0.556 -1.256 -5.125 1 98.81 100 ASP B O 1
ATOM 1786 N N . VAL B 1 101 ? -0.691 0.099 -6.496 1 98.88 101 VAL B N 1
ATOM 1787 C CA . VAL B 1 101 ? -1.985 -0.391 -6.031 1 98.88 101 VAL B CA 1
ATOM 1788 C C . VAL B 1 101 ? -2.816 -0.859 -7.223 1 98.88 101 VAL B C 1
ATOM 1790 O O . VAL B 1 101 ? -2.523 -0.509 -8.367 1 98.88 101 VAL B O 1
ATOM 1793 N N . ILE B 1 102 ? -3.787 -1.73 -6.891 1 98.56 102 ILE B N 1
ATOM 1794 C CA . ILE B 1 102 ? -4.754 -2.072 -7.934 1 98.56 102 ILE B CA 1
ATOM 1795 C C . ILE B 1 102 ? -5.418 -0.802 -8.453 1 98.56 102 ILE B C 1
ATOM 1797 O O . ILE B 1 102 ? -5.766 0.091 -7.676 1 98.56 102 ILE B O 1
ATOM 1801 N N . THR B 1 103 ? -5.586 -0.762 -9.781 1 98.88 103 THR B N 1
ATOM 1802 C CA . THR B 1 103 ? -6.262 0.391 -10.367 1 98.88 103 THR B CA 1
ATOM 1803 C C . THR B 1 103 ? -7.609 0.625 -9.695 1 98.88 103 THR B C 1
ATOM 1805 O O . THR B 1 103 ? -8.383 -0.315 -9.5 1 98.88 103 THR B O 1
ATOM 1808 N N . GLY B 1 104 ? -7.859 1.914 -9.242 1 98.75 104 GLY B N 1
ATOM 1809 C CA . GLY B 1 104 ? -9.125 2.211 -8.586 1 98.75 104 GLY B CA 1
ATOM 1810 C C . GLY B 1 104 ? -9.195 3.619 -8.031 1 98.75 104 GLY B C 1
ATOM 1811 O O . GLY B 1 104 ? -8.266 4.41 -8.211 1 98.75 104 GLY B O 1
ATOM 1812 N N . ASN B 1 105 ? -10.359 3.938 -7.418 1 98.81 105 ASN B N 1
ATOM 1813 C CA . ASN B 1 105 ? -10.555 5.238 -6.781 1 98.81 105 ASN B CA 1
ATOM 1814 C C . ASN B 1 105 ? -10.023 5.25 -5.352 1 98.81 105 ASN B C 1
ATOM 1816 O O . ASN B 1 105 ? -10.281 4.324 -4.578 1 98.81 105 ASN B O 1
ATOM 1820 N N . PHE B 1 106 ? -9.281 6.309 -5.129 1 98.88 106 PHE B N 1
ATOM 1821 C CA . PHE B 1 106 ? -8.664 6.496 -3.82 1 98.88 106 PHE B CA 1
ATOM 1822 C C . PHE B 1 106 ? -8.812 7.941 -3.355 1 98.88 106 PHE B C 1
ATOM 1824 O O . PHE B 1 106 ? -9.258 8.805 -4.117 1 98.88 106 PHE B O 1
ATOM 1831 N N . SER B 1 107 ? -8.5 8.203 -2.104 1 98.88 107 SER B N 1
ATOM 1832 C CA . SER B 1 107 ? -8.211 9.508 -1.511 1 98.88 107 SER B CA 1
ATOM 1833 C C . SER B 1 107 ? -6.969 9.445 -0.627 1 98.88 107 SER B C 1
ATOM 1835 O O . SER B 1 107 ? -6.359 8.391 -0.473 1 98.88 107 SER B O 1
ATOM 1837 N N . ILE B 1 108 ? -6.535 10.617 -0.224 1 98.81 108 ILE B N 1
ATOM 1838 C CA . ILE B 1 108 ? -5.465 10.648 0.769 1 98.81 108 ILE B CA 1
ATOM 1839 C C . ILE B 1 108 ? -5.977 11.305 2.053 1 98.81 108 ILE B C 1
ATOM 1841 O O . ILE B 1 108 ? -6.902 12.117 2.018 1 98.81 108 ILE B O 1
ATOM 1845 N N . VAL B 1 109 ? -5.402 10.898 3.158 1 98.25 109 VAL B N 1
ATOM 1846 C CA . VAL B 1 109 ? -5.664 11.562 4.43 1 98.25 109 VAL B CA 1
ATOM 1847 C C . VAL B 1 109 ? -4.391 12.227 4.941 1 98.25 109 VAL B C 1
ATOM 1849 O O . VAL B 1 109 ? -3.326 11.602 4.969 1 98.25 109 VAL B O 1
ATOM 1852 N N . LEU B 1 110 ? -4.504 13.5 5.148 1 96.81 110 LEU B N 1
ATOM 1853 C CA . LEU B 1 110 ? -3.443 14.32 5.727 1 96.81 110 LEU B CA 1
ATOM 1854 C C . LEU B 1 110 ? -3.57 14.383 7.242 1 96.81 110 LEU B C 1
ATOM 1856 O O . LEU B 1 110 ? -4.527 14.953 7.77 1 96.81 110 LEU B O 1
ATOM 1860 N N . PHE B 1 111 ? -2.506 13.742 7.914 1 93.5 111 PHE B N 1
ATOM 1861 C CA . PHE B 1 111 ? -2.521 13.711 9.367 1 93.5 111 PHE B CA 1
ATOM 1862 C C . PHE B 1 111 ? -1.513 14.695 9.945 1 93.5 111 PHE B C 1
ATOM 1864 O O . PHE B 1 111 ? -0.408 14.836 9.422 1 93.5 111 PHE B O 1
ATOM 1871 N N . GLY B 1 112 ? -1.958 15.273 11.008 1 87.5 112 GLY B N 1
ATOM 1872 C CA . GLY B 1 112 ? -1.165 16.094 11.914 1 87.5 112 GLY B CA 1
ATOM 1873 C C . GLY B 1 112 ? -1.699 16.094 13.336 1 87.5 112 GLY B C 1
ATOM 1874 O O . GLY B 1 112 ? -1.787 15.039 13.977 1 87.5 112 GLY B O 1
ATOM 1875 N N . ASP B 1 113 ? -2.18 17.234 13.797 1 73.94 113 ASP B N 1
ATOM 1876 C CA . ASP B 1 113 ? -2.939 17.281 15.039 1 73.94 113 ASP B CA 1
ATOM 1877 C C . ASP B 1 113 ? -4.348 16.719 14.844 1 73.94 113 ASP B C 1
ATOM 1879 O O . ASP B 1 113 ? -4.898 16.078 15.75 1 73.94 113 ASP B O 1
ATOM 1883 N N . SER B 1 114 ? -4.758 16.938 13.656 1 77.44 114 SER B N 1
ATOM 1884 C CA . SER B 1 114 ? -6 16.375 13.141 1 77.44 114 SER B CA 1
ATOM 1885 C C . SER B 1 114 ? -5.824 15.844 11.719 1 77.44 114 SER B C 1
ATOM 1887 O O . SER B 1 114 ? -4.727 15.906 11.164 1 77.44 114 SER B O 1
ATOM 1889 N N . GLY B 1 115 ? -6.895 15.109 11.266 1 83.81 115 GLY B N 1
ATOM 1890 C CA . GLY B 1 115 ? -6.836 14.539 9.93 1 83.81 115 GLY B CA 1
ATOM 1891 C C . GLY B 1 115 ? -7.91 15.07 9 1 83.81 115 GLY B C 1
ATOM 1892 O O . GLY B 1 115 ? -9.039 15.32 9.43 1 83.81 115 GLY B O 1
ATOM 1893 N N . ASN B 1 116 ? -7.504 15.438 7.746 1 93.31 116 ASN B N 1
ATOM 1894 C CA . ASN B 1 116 ? -8.422 15.734 6.652 1 93.31 116 ASN B CA 1
ATOM 1895 C C . ASN B 1 116 ? -8.125 14.875 5.422 1 93.31 116 ASN B C 1
ATOM 1897 O O . ASN B 1 116 ? -7.008 14.391 5.258 1 93.31 116 ASN B O 1
ATOM 1901 N N . TRP B 1 117 ? -9.148 14.695 4.605 1 97.06 117 TRP B N 1
ATOM 1902 C CA . TRP B 1 117 ? -8.938 13.828 3.447 1 97.06 117 TRP B CA 1
ATOM 1903 C C . TRP B 1 117 ? -9.242 14.578 2.152 1 97.06 117 TRP B C 1
ATOM 1905 O O . TRP B 1 117 ? -10.016 15.531 2.145 1 97.06 117 TRP B O 1
ATOM 1915 N N . SER B 1 118 ? -8.594 14.188 1.148 1 98.62 118 SER B N 1
ATOM 1916 C CA . SER B 1 118 ? -8.82 14.742 -0.183 1 98.62 118 SER B CA 1
ATOM 1917 C C . SER B 1 118 ? -10.117 14.219 -0.785 1 98.62 118 SER B C 1
ATOM 1919 O O . SER B 1 118 ? -10.727 13.289 -0.25 1 98.62 118 SER B O 1
ATOM 1921 N N . GLU B 1 119 ? -10.516 14.891 -1.899 1 98.38 119 GLU B N 1
ATOM 1922 C CA . GLU B 1 119 ? -11.516 14.266 -2.764 1 98.38 119 GLU B CA 1
ATOM 1923 C C . GLU B 1 119 ? -10.984 12.977 -3.385 1 98.38 119 GLU B C 1
ATOM 1925 O O . GLU B 1 119 ? -9.773 12.727 -3.367 1 98.38 119 GLU B O 1
ATOM 1930 N N . ASP B 1 120 ? -11.914 12.18 -3.951 1 98.81 120 ASP B N 1
ATOM 1931 C CA . ASP B 1 120 ? -11.508 10.953 -4.621 1 98.81 120 ASP B CA 1
ATOM 1932 C C . ASP B 1 120 ? -10.812 11.25 -5.945 1 98.81 120 ASP B C 1
ATOM 1934 O O . ASP B 1 120 ? -11.18 12.195 -6.645 1 98.81 120 ASP B O 1
ATOM 1938 N N . PHE B 1 121 ? -9.867 10.414 -6.195 1 98.94 121 PHE B N 1
ATOM 1939 C CA . PHE B 1 121 ? -9.125 10.477 -7.449 1 98.94 121 PHE B CA 1
ATOM 1940 C C . PHE B 1 121 ? -8.742 9.078 -7.922 1 98.94 121 PHE B C 1
ATOM 1942 O O . PHE B 1 121 ? -8.875 8.109 -7.176 1 98.94 121 PHE B O 1
ATOM 1949 N N . LEU B 1 122 ? -8.289 9.047 -9.203 1 98.88 122 LEU B N 1
ATOM 1950 C CA . LEU B 1 122 ? -7.984 7.746 -9.797 1 98.88 122 LEU B CA 1
ATOM 1951 C C . LEU B 1 122 ? -6.492 7.445 -9.711 1 98.88 122 LEU B C 1
ATOM 1953 O O . LEU B 1 122 ? -5.664 8.32 -9.969 1 98.88 122 LEU B O 1
ATOM 1957 N N . ILE B 1 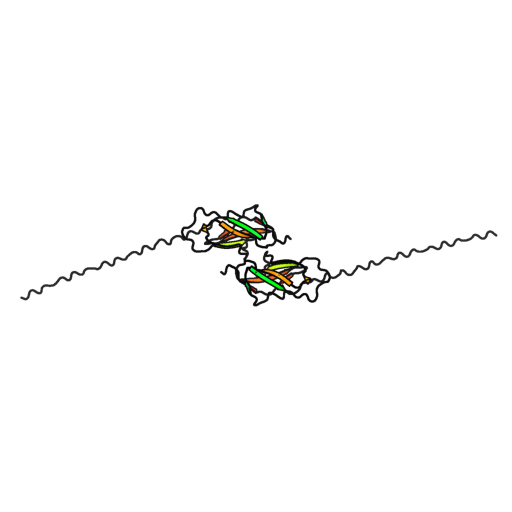123 ? -6.172 6.238 -9.234 1 98.94 123 ILE B N 1
ATOM 1958 C CA . ILE B 1 123 ? -4.824 5.719 -9.445 1 98.94 123 ILE B CA 1
ATOM 1959 C C . ILE B 1 123 ? -4.855 4.586 -10.469 1 98.94 123 ILE B C 1
ATOM 1961 O O . ILE B 1 123 ? -5.594 3.611 -10.297 1 98.94 123 ILE B O 1
ATOM 1965 N N . ASN B 1 124 ? -4.125 4.82 -11.539 1 98.88 124 ASN B N 1
ATOM 1966 C CA . ASN B 1 124 ? -3.836 3.738 -12.477 1 98.88 124 ASN B CA 1
ATOM 1967 C C . ASN B 1 124 ? -2.609 2.939 -12.047 1 98.88 124 ASN B C 1
ATOM 1969 O O . ASN B 1 124 ? -1.479 3.412 -12.18 1 98.88 124 ASN B O 1
ATOM 1973 N N . GLY B 1 125 ? -2.914 1.706 -11.523 1 98.69 125 GLY B N 1
ATOM 1974 C CA . GLY B 1 125 ? -1.847 0.842 -11.039 1 98.69 125 GLY B CA 1
ATOM 1975 C C . GLY B 1 125 ? -1.488 -0.26 -12.023 1 98.69 125 GLY B C 1
ATOM 1976 O O . GLY B 1 125 ? -1.913 -0.233 -13.18 1 98.69 125 GLY B O 1
ATOM 1977 N N . PRO B 1 126 ? -0.665 -1.157 -11.57 1 98.19 126 PRO B N 1
ATOM 1978 C CA . PRO B 1 126 ? -0.142 -2.18 -12.477 1 98.19 126 PRO B CA 1
ATOM 1979 C C . PRO B 1 126 ? -1.177 -3.25 -12.82 1 98.19 126 PRO B C 1
ATOM 1981 O O . PRO B 1 126 ? -0.999 -3.998 -13.789 1 98.19 126 PRO B O 1
ATOM 1984 N N . ILE B 1 127 ? -2.168 -3.432 -11.977 1 96.25 127 ILE B N 1
ATOM 1985 C CA . ILE B 1 127 ? -3.252 -4.375 -12.227 1 96.25 127 ILE B CA 1
ATOM 1986 C C . ILE B 1 127 ? -4.57 -3.619 -12.375 1 96.25 127 ILE B C 1
ATOM 1988 O O . ILE B 1 127 ? -4.879 -2.732 -11.57 1 96.25 127 ILE B O 1
ATOM 1992 N N . ASP B 1 128 ? -5.238 -3.99 -13.453 1 93.56 128 ASP B N 1
ATOM 1993 C CA . ASP B 1 128 ? -6.578 -3.465 -13.695 1 93.56 128 ASP B CA 1
ATOM 1994 C C . ASP B 1 128 ? -7.586 -4.594 -13.891 1 93.56 128 ASP B C 1
ATOM 1996 O O . ASP B 1 128 ? -7.535 -5.309 -14.898 1 93.56 128 ASP B O 1
ATOM 2000 N N . PHE B 1 129 ? -8.375 -4.941 -12.781 1 82.38 129 PHE B N 1
ATOM 2001 C CA . PHE B 1 129 ? -9.305 -6.047 -12.953 1 82.38 129 PHE B CA 1
ATOM 2002 C C . PHE B 1 129 ? -10.508 -5.621 -13.789 1 82.38 129 PHE B C 1
ATOM 2004 O O . PHE B 1 129 ? -10.922 -4.457 -13.742 1 82.38 129 PHE B O 1
#

Sequence (258 aa):
MMFTKAVAALFLSALAQTGMTYAAPLEKRDVYSPPVLYPHTGTVWYSGQTHNVTWDNSNPPTSISNRAFILLRQGNSELPVVLAHDFDLRAGRVEVEVPDVITGNFSIVLFGDSGNWSEDFLINGPIDFMMFTKAVAALFLSALAQTGMTYAAPLEKRDVYSPPVLYPHTGTVWYSGQTHNVTWDNSNPPTSISNRAFILLRQGNSELPVVLAHDFDLRAGRVEVEVPDVITGNFSIVLFGDSGNWSEDFLINGPIDF

Radius of gyration: 37.77 Å; Cα contacts (8 Å, |Δi|>4): 522; chains: 2; bounding box: 52×122×165 Å

Nearest PDB structures (foldseek):
  7xdi-assembly1_E  TM=5.947E-01  e=2.995E-02  Sulfolobus spindle-shaped virus
  5fuc-assembly2_C  TM=3.702E-01  e=1.173E-01  Homo sapiens
  5t5w-assembly1_B  TM=4.148E-01  e=2.916E-01  Homo sapiens
  3og4-assembly1_B  TM=3.717E-01  e=1.559E-01  Homo sapiens
  5aoq-assembly1_B  TM=3.719E-01  e=2.137E+00  Bombyx mori

Foldseek 3Di:
DPPPPPPPPPPPPPPPPPPPPPPPPPPPPPQDEWAWDPDAPPDEAEAFDKDKTFTDLPDPDPDFDWKKWKFKADDPDTDPHTFGTRHDPNVRIDMGGHHADEWDKIWMWIDGSHIYIYHIDTYDHPHYD/DDPPPPPPPPPPPPPPPPPPPPPPPPPPPPPDEWAWPPDAPPDEAEAFDKDKTFTDLPDPDPDFDWKKWKFKADDPDTDPHTFGTRHDPNPRIDMGGHHADEWDKIWMWIDGSHIYIYHIDTYDHPHYD

pLDDT: mean 83.45, std 21.12, range [32.31, 98.94]

Solvent-accessible surface area (backbone atoms only — not comparable to full-atom values): 15224 Å² total; per-residue (Å²): 136,86,81,80,81,78,79,79,78,78,78,77,76,78,76,79,76,76,72,73,73,72,71,69,71,75,70,72,77,73,79,58,57,53,54,43,62,35,60,27,71,85,39,75,43,46,47,73,39,75,47,69,35,29,35,58,43,88,79,59,70,90,76,78,89,52,62,12,36,29,30,37,24,43,90,95,40,78,43,62,38,49,44,40,64,76,39,65,69,66,66,28,55,49,71,29,56,38,61,50,26,49,42,45,69,28,30,40,34,46,36,45,83,32,71,29,55,31,44,51,25,38,37,48,29,88,42,76,132,136,85,84,79,81,78,79,78,77,78,78,78,78,79,76,77,76,75,72,76,72,73,70,69,73,74,70,71,77,73,81,57,57,53,54,43,62,32,59,29,71,85,40,75,45,46,47,74,37,75,47,70,37,29,36,57,45,89,81,59,70,92,74,77,89,54,62,13,35,29,30,38,25,44,88,95,40,79,43,62,38,48,45,41,64,75,41,65,70,66,66,27,54,50,72,29,57,39,61,49,26,50,42,43,70,27,30,40,33,46,37,46,84,33,71,29,56,32,45,52,26,37,38,48,30,90,44,75,132

Secondary structure (DSSP, 8-state):
---------------------------------PPEEES-TT-EEETT-EEEEEE--SS--S---S-EEEEEEETTEEEEEEEEEEE-GGGSEEEEEPP-BBSEEEEEEEESSSEEEPPPEEEE-SB--/---------------------------------PPEEES-TT-EEETT-EEEEEE--SS--S---S-EEEEEEETTEEEEEEEEEEE-GGGSEEEEEPP-B-SEEEEEEEESSSEEEPPPEEEE-S---